Protein AF-A0A8T4R5G8-F1 (afdb_monomer)

Structure (mmCIF, N/CA/C/O backbone):
data_AF-A0A8T4R5G8-F1
#
_entry.id   AF-A0A8T4R5G8-F1
#
loop_
_atom_site.group_PDB
_atom_site.id
_atom_site.type_symbol
_atom_site.label_atom_id
_atom_site.label_alt_id
_atom_site.label_comp_id
_atom_site.label_asym_id
_atom_site.label_entity_id
_atom_site.label_seq_id
_atom_site.pdbx_PDB_ins_code
_atom_site.Cartn_x
_atom_site.Cartn_y
_atom_site.Cartn_z
_atom_site.occupancy
_atom_site.B_iso_or_equiv
_atom_site.auth_seq_id
_atom_site.auth_comp_id
_atom_site.auth_asym_id
_atom_site.auth_atom_id
_atom_site.pdbx_PDB_model_num
ATOM 1 N N . MET A 1 1 ? -9.041 -14.891 -5.831 1.00 48.25 1 MET A N 1
ATOM 2 C CA . MET A 1 1 ? -7.970 -15.845 -6.182 1.00 48.25 1 MET A CA 1
ATOM 3 C C . MET A 1 1 ? -6.668 -15.058 -6.100 1.00 48.25 1 MET A C 1
ATOM 5 O O . MET A 1 1 ? -6.563 -14.068 -6.801 1.00 48.25 1 MET A O 1
ATOM 9 N N . ILE A 1 2 ? -5.775 -15.360 -5.152 1.00 57.47 2 ILE A N 1
ATOM 10 C CA . ILE A 1 2 ? -4.575 -14.532 -4.860 1.00 57.47 2 ILE A CA 1
ATOM 11 C C . ILE A 1 2 ? -3.359 -15.006 -5.680 1.00 57.47 2 ILE A C 1
ATOM 13 O O . ILE A 1 2 ? -2.379 -14.286 -5.841 1.00 57.47 2 ILE A O 1
ATOM 17 N N . LYS A 1 3 ? -3.425 -16.229 -6.216 1.00 60.12 3 LYS A N 1
ATOM 18 C CA . LYS A 1 3 ? -2.308 -16.902 -6.872 1.00 60.12 3 LYS A CA 1
ATOM 19 C C . LYS A 1 3 ? -2.345 -16.692 -8.382 1.00 60.12 3 LYS A C 1
ATOM 21 O O . LYS A 1 3 ? -3.374 -16.931 -9.009 1.00 60.12 3 LYS A O 1
ATOM 26 N N . MET A 1 4 ? -1.203 -16.330 -8.965 1.00 60.91 4 MET A N 1
ATOM 27 C CA . MET A 1 4 ? -0.978 -16.493 -10.401 1.00 60.91 4 MET A CA 1
ATOM 28 C C . MET A 1 4 ? -0.919 -18.002 -10.681 1.00 60.91 4 MET A C 1
ATOM 30 O O . MET A 1 4 ? 0.090 -18.654 -10.429 1.00 60.91 4 MET A O 1
ATOM 34 N N . GLU A 1 5 ? -2.040 -18.601 -11.085 1.00 62.84 5 GLU A N 1
ATOM 35 C CA . GLU A 1 5 ? -2.118 -20.051 -11.296 1.00 62.84 5 GLU A CA 1
ATOM 36 C C . GLU A 1 5 ? -1.237 -20.511 -12.468 1.00 62.84 5 GLU A C 1
ATOM 38 O O . GLU A 1 5 ? -0.895 -19.729 -13.352 1.00 62.84 5 GLU A O 1
ATOM 43 N N . GLY A 1 6 ? -0.850 -21.793 -12.467 1.00 61.47 6 GLY A N 1
ATOM 44 C CA . GLY A 1 6 ? 0.331 -22.307 -13.176 1.00 61.47 6 GLY A CA 1
ATOM 45 C C . GLY A 1 6 ? 0.492 -21.905 -14.647 1.00 61.47 6 GLY A C 1
ATOM 46 O O . GLY A 1 6 ? 1.615 -21.673 -15.081 1.00 61.47 6 GLY A O 1
ATOM 47 N N . MET A 1 7 ? -0.589 -21.749 -15.415 1.00 58.62 7 MET A N 1
ATOM 48 C CA . M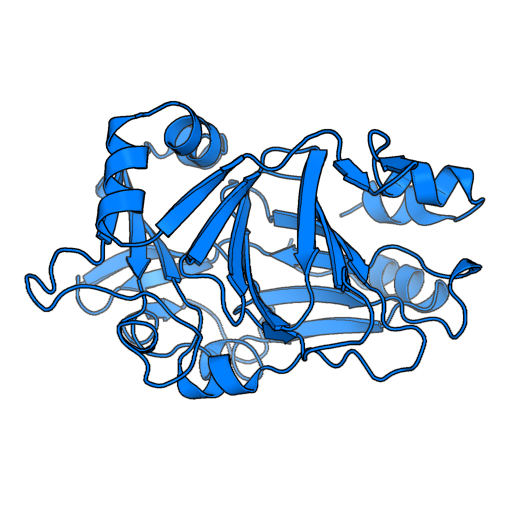ET A 1 7 ? -0.489 -21.283 -16.805 1.00 58.62 7 MET A CA 1
ATOM 49 C C . MET A 1 7 ? -0.055 -19.808 -16.905 1.00 58.62 7 MET A C 1
ATOM 51 O O . MET A 1 7 ? 0.733 -19.460 -17.782 1.00 58.62 7 MET A O 1
ATOM 55 N N . HIS A 1 8 ? -0.511 -18.951 -15.988 1.00 72.62 8 HIS A N 1
ATOM 56 C CA . HIS A 1 8 ? -0.125 -17.539 -15.923 1.00 72.62 8 HIS A CA 1
ATOM 57 C C . HIS A 1 8 ? 1.309 -17.368 -15.439 1.00 72.62 8 HIS A C 1
ATOM 59 O O . HIS A 1 8 ? 2.054 -16.584 -16.021 1.00 72.62 8 HIS A O 1
ATOM 65 N N . GLN A 1 9 ? 1.723 -18.140 -14.432 1.00 80.38 9 GLN A N 1
ATOM 66 C CA . GLN A 1 9 ? 3.110 -18.122 -13.975 1.00 80.38 9 GLN A CA 1
ATOM 67 C C . GLN A 1 9 ? 4.071 -18.543 -15.098 1.00 80.38 9 GLN A C 1
ATOM 69 O O . GLN A 1 9 ? 5.019 -17.817 -15.381 1.00 80.38 9 GLN A O 1
ATOM 74 N N . LEU A 1 10 ? 3.792 -19.652 -15.794 1.00 79.31 10 LEU A N 1
ATOM 75 C CA . LEU A 1 10 ? 4.620 -20.111 -16.917 1.00 79.31 10 LEU A CA 1
ATOM 76 C C . LEU A 1 10 ? 4.681 -19.081 -18.053 1.00 79.31 10 LEU A C 1
ATOM 78 O O . LEU A 1 10 ? 5.737 -18.875 -18.650 1.00 79.31 10 LEU A O 1
ATOM 82 N N . MET A 1 11 ? 3.564 -18.409 -18.343 1.00 81.31 11 MET A N 1
ATOM 83 C CA . MET A 1 11 ? 3.530 -17.332 -19.330 1.00 81.31 11 MET A CA 1
ATOM 84 C C . MET A 1 11 ? 4.406 -16.150 -18.895 1.00 81.31 11 MET A C 1
ATOM 86 O O . MET A 1 11 ? 5.226 -15.689 -19.686 1.00 81.31 11 MET A O 1
ATOM 90 N N . LEU A 1 12 ? 4.292 -15.686 -17.649 1.00 84.25 12 LEU A N 1
ATOM 91 C CA . LEU A 1 12 ? 5.115 -14.593 -17.125 1.00 84.25 12 LEU A CA 1
ATOM 92 C C . LEU A 1 12 ? 6.606 -14.956 -17.132 1.00 84.25 12 LEU A C 1
ATOM 94 O O . LEU A 1 12 ? 7.432 -14.171 -17.597 1.00 84.25 12 LEU A O 1
ATOM 98 N N . GLU A 1 13 ? 6.959 -16.165 -16.702 1.00 86.38 13 GLU A N 1
ATOM 99 C CA . GLU A 1 13 ? 8.337 -16.663 -16.740 1.00 86.38 13 GLU A CA 1
ATOM 100 C C . GLU A 1 13 ? 8.876 -16.740 -18.177 1.00 86.38 13 GLU A C 1
ATOM 102 O O . GLU A 1 13 ? 10.022 -16.362 -18.424 1.00 86.38 13 GLU A O 1
ATOM 107 N N . SER A 1 14 ? 8.045 -17.124 -19.157 1.00 85.56 14 SER A N 1
ATOM 108 C CA . SER A 1 14 ? 8.428 -17.110 -20.580 1.00 85.56 14 SER A CA 1
ATOM 109 C C . SER A 1 14 ? 8.700 -15.701 -21.121 1.00 85.56 14 SER A C 1
ATOM 111 O O . SER A 1 14 ? 9.481 -15.534 -22.058 1.00 85.56 14 SER A O 1
ATOM 113 N N . LEU A 1 15 ? 8.095 -14.685 -20.501 1.00 83.62 15 LEU A N 1
ATOM 114 C CA . LEU A 1 15 ? 8.333 -13.271 -20.783 1.00 83.62 15 LEU A CA 1
ATOM 115 C C . LEU A 1 15 ? 9.505 -12.694 -19.976 1.00 83.62 15 LEU A C 1
ATOM 117 O O . LEU A 1 15 ? 9.777 -11.505 -20.089 1.00 83.62 15 LEU A O 1
ATOM 121 N N . GLY A 1 16 ? 10.211 -13.509 -19.185 1.00 87.44 16 GLY A N 1
ATOM 122 C CA . GLY A 1 16 ? 11.374 -13.084 -18.405 1.00 87.44 16 GLY A CA 1
ATOM 123 C C . GLY A 1 16 ? 11.042 -12.500 -17.032 1.00 87.44 16 GLY A C 1
ATOM 124 O O . GLY A 1 16 ? 11.915 -11.901 -16.401 1.00 87.44 16 GLY A O 1
ATOM 125 N N . TYR A 1 17 ? 9.806 -12.657 -16.549 1.00 89.38 17 TYR A N 1
ATOM 126 C CA . TYR A 1 17 ? 9.467 -12.292 -15.176 1.00 89.38 17 TYR A CA 1
ATOM 127 C C . TYR A 1 17 ? 10.023 -13.303 -14.175 1.00 89.38 17 TYR A C 1
ATOM 129 O O . TYR A 1 17 ? 10.038 -14.511 -14.406 1.00 89.38 17 TYR A O 1
ATOM 137 N N . LYS A 1 18 ? 10.388 -12.793 -13.001 1.00 90.56 18 LYS A N 1
ATOM 138 C CA . LYS A 1 18 ? 10.602 -13.579 -11.793 1.00 90.56 18 LYS A CA 1
ATOM 139 C C . LYS A 1 18 ? 9.406 -13.390 -10.868 1.00 90.56 18 LYS A C 1
ATOM 141 O O . LYS A 1 18 ? 9.186 -12.289 -10.356 1.00 90.56 18 LYS A O 1
ATOM 146 N N . VAL A 1 19 ? 8.636 -14.458 -10.668 1.00 89.94 19 VAL A N 1
ATOM 147 C CA . VAL A 1 19 ? 7.495 -14.453 -9.746 1.00 89.94 19 VAL A CA 1
ATOM 148 C C . VAL A 1 19 ? 7.987 -14.621 -8.309 1.00 89.94 19 VAL A C 1
ATOM 150 O O . VAL A 1 19 ? 8.908 -15.380 -8.004 1.00 89.94 19 VAL A O 1
ATOM 153 N N . HIS A 1 20 ? 7.388 -13.839 -7.428 1.00 89.38 20 HIS A N 1
ATOM 154 C CA . HIS A 1 20 ? 7.802 -13.594 -6.064 1.00 89.38 20 HIS A CA 1
ATOM 155 C C . HIS A 1 20 ? 6.591 -13.701 -5.142 1.00 89.38 20 HIS A C 1
ATOM 157 O O . HIS A 1 20 ? 6.082 -12.703 -4.632 1.00 89.38 20 HIS A O 1
ATOM 163 N N . ASP A 1 21 ? 6.169 -14.936 -4.901 1.00 90.94 21 ASP A N 1
ATOM 164 C CA . ASP A 1 21 ? 5.140 -15.243 -3.918 1.00 90.94 21 ASP A CA 1
ATOM 165 C C . ASP A 1 21 ? 5.632 -14.914 -2.505 1.00 90.94 21 ASP A C 1
ATOM 167 O O . ASP A 1 21 ? 6.778 -15.186 -2.127 1.00 90.94 21 ASP A O 1
ATOM 171 N N . ARG A 1 22 ? 4.770 -14.267 -1.724 1.00 90.75 22 ARG A N 1
ATOM 172 C CA . ARG A 1 22 ? 5.061 -13.854 -0.351 1.00 90.75 22 ARG A CA 1
ATOM 173 C C . ARG A 1 22 ? 4.203 -14.693 0.562 1.00 90.75 22 ARG A C 1
ATOM 175 O O . ARG A 1 22 ? 3.007 -14.447 0.708 1.00 90.75 22 ARG A O 1
ATOM 182 N N . LEU A 1 23 ? 4.832 -15.715 1.126 1.00 91.75 23 LEU A N 1
ATOM 183 C CA . LEU A 1 23 ? 4.160 -16.654 2.010 1.00 91.75 23 LEU A CA 1
ATOM 184 C C . LEU A 1 23 ? 4.066 -16.085 3.425 1.00 91.75 23 LEU A C 1
ATOM 186 O O . LEU A 1 23 ? 4.900 -15.269 3.846 1.00 91.75 23 LEU A O 1
ATOM 190 N N . PHE A 1 24 ? 3.035 -16.517 4.141 1.00 92.06 24 PHE A N 1
ATOM 191 C CA . PHE A 1 24 ? 2.670 -15.974 5.438 1.00 92.06 24 PHE A CA 1
ATOM 192 C C . PHE A 1 24 ? 3.812 -16.061 6.450 1.00 92.06 24 PHE A C 1
ATOM 194 O O . PHE A 1 24 ? 4.224 -15.050 7.009 1.00 92.06 24 PHE A O 1
ATOM 201 N N . ASP A 1 25 ? 4.385 -17.239 6.637 1.00 87.88 25 ASP A N 1
ATOM 202 C CA . ASP A 1 25 ? 5.422 -17.528 7.623 1.00 87.88 25 ASP A CA 1
ATOM 203 C C . ASP A 1 25 ? 6.774 -16.880 7.282 1.00 87.88 25 ASP A C 1
ATOM 205 O O . ASP A 1 25 ? 7.381 -16.222 8.131 1.00 87.88 25 ASP A O 1
ATOM 209 N N . CYS A 1 26 ? 7.238 -17.011 6.037 1.00 84.19 26 CYS A N 1
ATOM 210 C CA . CYS A 1 26 ? 8.605 -16.636 5.674 1.00 84.19 26 CYS A CA 1
ATOM 211 C C . CYS A 1 26 ? 8.767 -15.161 5.278 1.00 84.19 26 CYS A C 1
ATOM 213 O O . CYS A 1 26 ? 9.856 -14.596 5.404 1.00 84.19 26 CYS A O 1
ATOM 215 N N . SER A 1 27 ? 7.699 -14.529 4.779 1.00 84.56 27 SER A N 1
ATOM 216 C CA . SER A 1 27 ? 7.774 -13.195 4.171 1.00 84.56 27 SER A CA 1
ATOM 217 C C . SER A 1 27 ? 6.933 -12.146 4.885 1.00 84.56 27 SER A C 1
ATOM 219 O O . SER A 1 27 ? 7.335 -10.985 4.910 1.00 84.56 27 SER A O 1
ATOM 221 N N . PHE A 1 28 ? 5.782 -12.525 5.441 1.00 92.12 28 PHE A N 1
ATOM 222 C CA . PHE A 1 28 ? 4.815 -11.573 5.988 1.00 92.12 28 PHE A CA 1
ATOM 223 C C . PHE A 1 28 ? 4.884 -11.481 7.513 1.00 92.12 28 PHE A C 1
ATOM 225 O O . PHE A 1 28 ? 5.161 -10.414 8.052 1.00 92.12 28 PHE A O 1
ATOM 232 N N . ARG A 1 29 ? 4.722 -12.610 8.213 1.00 92.88 29 ARG A N 1
ATOM 233 C CA . ARG A 1 29 ? 4.643 -12.688 9.677 1.00 92.88 29 ARG A CA 1
ATOM 234 C C . ARG A 1 29 ? 5.880 -12.116 10.360 1.00 92.88 29 ARG A C 1
ATOM 236 O O . ARG A 1 29 ? 5.755 -11.448 11.380 1.00 92.88 29 ARG A O 1
ATOM 243 N N . LYS A 1 30 ? 7.069 -12.317 9.781 1.00 92.88 30 LYS A N 1
ATOM 244 C CA . LYS A 1 30 ? 8.320 -11.744 10.309 1.00 92.88 30 LYS A CA 1
ATOM 245 C C . LYS A 1 30 ? 8.331 -10.207 10.331 1.00 92.88 30 LYS A C 1
ATOM 247 O O . LYS A 1 30 ? 9.057 -9.628 11.131 1.00 92.88 30 LYS A O 1
ATOM 252 N N . LEU A 1 31 ? 7.527 -9.569 9.475 1.00 95.00 31 LEU A N 1
ATOM 253 C CA . LEU A 1 31 ? 7.403 -8.114 9.344 1.00 95.00 31 LEU A CA 1
ATOM 254 C C . LEU A 1 31 ? 6.220 -7.551 10.155 1.00 95.00 31 LEU A C 1
ATOM 256 O O . LEU A 1 31 ? 6.019 -6.339 10.185 1.00 95.00 31 LEU A O 1
ATOM 260 N N . CYS A 1 32 ? 5.423 -8.401 10.812 1.00 95.50 32 CYS A N 1
ATOM 261 C CA . CYS A 1 32 ? 4.342 -7.973 11.698 1.00 95.50 32 CYS A CA 1
ATOM 262 C C . CYS A 1 32 ? 4.923 -7.483 13.032 1.00 95.50 32 CYS A C 1
ATOM 264 O O . CYS A 1 32 ? 4.997 -8.239 13.997 1.00 95.50 32 CYS A O 1
ATOM 266 N N . LYS A 1 33 ? 5.365 -6.223 13.059 1.00 95.38 33 LYS A N 1
ATOM 267 C CA . LYS A 1 33 ? 5.934 -5.542 14.230 1.00 95.38 33 LYS A CA 1
ATOM 268 C C . LYS A 1 33 ? 5.053 -4.381 14.682 1.00 95.38 33 LYS A C 1
ATOM 270 O O . LYS A 1 33 ? 4.269 -3.850 13.890 1.00 95.38 33 LYS A O 1
ATOM 275 N N . GLY A 1 34 ? 5.199 -3.988 15.947 1.00 94.38 34 GLY A N 1
ATOM 276 C CA . GLY A 1 34 ? 4.486 -2.859 16.539 1.00 94.38 34 GLY A CA 1
ATOM 277 C C . GLY A 1 34 ? 2.972 -3.012 16.409 1.00 94.38 34 GLY A C 1
ATOM 278 O O . GLY A 1 34 ? 2.397 -3.962 16.930 1.00 94.38 34 GLY A O 1
ATOM 279 N N . ALA A 1 35 ? 2.314 -2.112 15.671 1.00 94.44 35 ALA A N 1
ATOM 280 C CA . ALA A 1 35 ? 0.852 -2.130 15.527 1.00 94.44 35 ALA A CA 1
ATOM 281 C C . ALA A 1 35 ? 0.283 -3.453 14.970 1.00 94.44 35 ALA A C 1
ATOM 283 O O . ALA A 1 35 ? -0.876 -3.768 15.228 1.00 94.44 35 ALA A O 1
ATOM 284 N N . TYR A 1 36 ? 1.071 -4.241 14.230 1.00 96.56 36 TYR A N 1
ATOM 285 C CA . TYR A 1 36 ? 0.626 -5.526 13.677 1.00 96.56 36 TYR A CA 1
ATOM 286 C C . TYR A 1 36 ? 0.682 -6.688 14.683 1.00 96.56 36 TYR A C 1
ATOM 288 O O . TYR A 1 36 ? 0.074 -7.723 14.426 1.00 96.56 36 TYR A O 1
ATOM 296 N N . GLU A 1 37 ? 1.387 -6.560 15.813 1.00 96.31 37 GLU A N 1
ATOM 297 C CA . GLU A 1 37 ? 1.629 -7.682 16.743 1.00 96.31 37 GLU A CA 1
ATOM 298 C C . GLU A 1 37 ? 0.365 -8.156 17.467 1.00 96.31 37 GLU A C 1
ATOM 300 O O . GLU A 1 37 ? 0.261 -9.323 17.847 1.00 96.31 37 GLU A O 1
ATOM 305 N N . LYS A 1 38 ? -0.628 -7.275 17.607 1.00 95.75 38 LYS A N 1
ATOM 306 C CA . LYS A 1 38 ? -1.940 -7.610 18.174 1.00 95.75 38 LYS A CA 1
ATOM 307 C C . LYS A 1 38 ? -2.816 -8.456 17.252 1.00 95.75 38 LYS A C 1
ATOM 309 O O . LYS A 1 38 ? -3.829 -8.989 17.710 1.00 95.75 38 LYS A O 1
ATOM 314 N N . LEU A 1 39 ? -2.463 -8.567 15.971 1.00 97.31 39 LEU A N 1
ATOM 315 C CA . LEU A 1 39 ? -3.279 -9.243 14.970 1.00 97.31 39 LEU A CA 1
ATOM 316 C C . LEU A 1 39 ? -2.971 -10.737 14.924 1.00 97.31 39 LEU A C 1
ATOM 318 O O . LEU A 1 39 ? -1.822 -11.166 14.806 1.00 97.31 39 LEU A O 1
ATOM 322 N N . ARG A 1 40 ? -4.030 -11.539 14.938 1.00 96.44 40 ARG A N 1
ATOM 323 C CA . ARG A 1 40 ? -3.985 -12.974 14.660 1.00 96.44 40 ARG A CA 1
ATOM 324 C C . ARG A 1 40 ? -4.631 -13.217 13.306 1.00 96.44 40 ARG A C 1
ATOM 326 O O . ARG A 1 40 ? -5.837 -13.061 13.165 1.00 96.44 40 ARG A O 1
ATOM 333 N N . PHE A 1 41 ? -3.823 -13.557 12.312 1.00 95.25 41 PHE A N 1
ATOM 334 C CA . PHE A 1 41 ? -4.309 -13.859 10.969 1.00 95.25 41 PHE A CA 1
ATOM 335 C C . PHE A 1 41 ? -4.853 -15.286 10.911 1.00 95.25 41 PHE A C 1
ATOM 337 O O . PHE A 1 41 ? -4.233 -16.197 11.462 1.00 95.25 41 PHE A O 1
ATOM 344 N N . ASP A 1 42 ? -5.969 -15.474 10.209 1.00 89.88 42 ASP A N 1
ATOM 345 C CA . ASP A 1 42 ? -6.494 -16.801 9.866 1.00 89.88 42 ASP A CA 1
ATOM 346 C C . ASP A 1 42 ? -5.771 -17.328 8.617 1.00 89.88 42 ASP A C 1
ATOM 348 O O . ASP A 1 42 ? -6.349 -17.458 7.541 1.00 89.88 42 ASP A O 1
ATOM 352 N N . LEU A 1 43 ? -4.451 -17.493 8.745 1.00 92.00 43 LEU A N 1
ATOM 353 C CA . LEU A 1 43 ? -3.559 -17.945 7.681 1.00 92.00 43 LEU A CA 1
ATOM 354 C C . LEU A 1 43 ? -2.672 -19.085 8.180 1.00 92.00 43 LEU A C 1
ATOM 356 O O . LEU A 1 43 ? -2.144 -19.045 9.297 1.00 92.00 43 LEU A O 1
ATOM 360 N N . GLN A 1 44 ? -2.473 -20.085 7.331 1.00 91.44 44 GLN A N 1
ATOM 361 C CA . GLN A 1 44 ? -1.604 -21.229 7.601 1.00 91.44 44 GLN A CA 1
ATOM 362 C C . GLN A 1 44 ? -0.170 -20.984 7.112 1.00 91.44 44 GLN A C 1
ATOM 364 O O . GLN A 1 44 ? 0.104 -20.126 6.270 1.00 91.44 44 GLN A O 1
ATOM 369 N N . GLU A 1 45 ? 0.781 -21.752 7.646 1.00 90.06 45 GLU A N 1
ATOM 370 C CA . GLU A 1 45 ? 2.158 -21.739 7.142 1.00 90.06 45 GLU A CA 1
ATOM 371 C C . GLU A 1 45 ? 2.191 -22.132 5.659 1.00 90.06 45 GLU A C 1
ATOM 373 O O . GLU A 1 45 ? 1.505 -23.060 5.229 1.00 90.06 45 GLU A O 1
ATOM 378 N N . GLY A 1 46 ? 2.977 -21.408 4.861 1.00 89.50 46 GLY A N 1
ATOM 379 C CA . GLY A 1 46 ? 3.042 -21.599 3.416 1.00 89.50 46 GLY A CA 1
ATOM 380 C C . GLY A 1 46 ? 1.871 -21.009 2.621 1.00 89.50 46 GLY A C 1
ATOM 381 O O . GLY A 1 46 ? 1.911 -21.070 1.391 1.00 89.50 46 GLY A O 1
ATOM 382 N N . GLU A 1 47 ? 0.855 -20.412 3.256 1.00 92.50 47 GLU A N 1
ATOM 383 C CA . GLU A 1 47 ? -0.209 -19.724 2.518 1.00 92.50 47 GLU A CA 1
ATOM 384 C C . GLU A 1 47 ? 0.277 -18.418 1.889 1.00 92.50 47 GLU A C 1
ATOM 386 O O . GLU A 1 47 ? 1.085 -17.676 2.451 1.00 92.50 47 GLU A O 1
ATOM 391 N N . LEU A 1 48 ? -0.231 -18.139 0.687 1.00 91.38 48 LEU A N 1
ATOM 392 C CA . LEU A 1 48 ? 0.110 -16.951 -0.084 1.00 91.38 48 LEU A CA 1
ATOM 393 C C . LEU A 1 48 ? -0.618 -15.726 0.471 1.00 91.38 48 LEU A C 1
ATOM 395 O O . LEU A 1 48 ? -1.845 -15.673 0.459 1.00 91.38 48 LEU A O 1
ATOM 399 N N . VAL A 1 49 ? 0.146 -14.712 0.867 1.00 93.50 49 VAL A N 1
ATOM 400 C CA . VAL A 1 49 ? -0.394 -13.430 1.335 1.00 93.50 49 VAL A CA 1
ATOM 401 C C . VAL A 1 49 ? -0.551 -12.462 0.172 1.00 93.50 49 VAL A C 1
ATOM 403 O O . VAL A 1 49 ? -1.605 -11.866 0.001 1.00 93.50 49 VAL A O 1
ATOM 406 N N . TYR A 1 50 ? 0.491 -12.301 -0.638 1.00 94.06 50 TYR A N 1
ATOM 407 C CA . TYR A 1 50 ? 0.463 -11.473 -1.841 1.00 94.06 50 TYR A CA 1
ATOM 408 C C . TYR A 1 50 ? 1.534 -11.949 -2.823 1.00 94.06 50 TYR A C 1
ATOM 410 O O . TYR A 1 50 ? 2.432 -12.711 -2.456 1.00 94.06 50 TYR A O 1
ATOM 418 N N . THR A 1 51 ? 1.454 -11.512 -4.076 1.00 92.69 51 THR A N 1
ATOM 419 C CA . THR A 1 51 ? 2.423 -11.903 -5.104 1.00 92.69 51 THR A CA 1
ATOM 420 C C . THR A 1 51 ? 2.921 -10.693 -5.877 1.00 92.69 51 THR A C 1
ATOM 422 O O . THR A 1 51 ? 2.211 -9.697 -6.046 1.00 92.69 51 THR A O 1
ATOM 425 N N . GLY A 1 52 ? 4.170 -10.773 -6.320 1.00 92.06 52 GLY A N 1
ATOM 426 C CA . GLY A 1 52 ? 4.759 -9.825 -7.250 1.00 92.06 52 GLY A CA 1
ATOM 427 C C . GLY A 1 52 ? 5.438 -10.555 -8.400 1.00 92.06 52 GLY A C 1
ATOM 428 O O . GLY A 1 52 ? 5.956 -11.652 -8.223 1.00 92.06 52 GLY A O 1
ATOM 429 N N . ALA A 1 53 ? 5.480 -9.941 -9.573 1.00 90.81 53 ALA A N 1
ATOM 430 C CA . ALA A 1 53 ? 6.252 -10.407 -10.711 1.00 90.81 53 ALA A CA 1
ATOM 431 C C . ALA A 1 53 ? 7.194 -9.281 -11.139 1.00 90.81 53 ALA A C 1
ATOM 433 O O . ALA A 1 53 ? 6.751 -8.243 -11.630 1.00 90.81 53 ALA A O 1
ATOM 434 N N . ALA A 1 54 ? 8.496 -9.488 -10.948 1.00 90.00 54 ALA A N 1
ATOM 435 C CA . ALA A 1 54 ? 9.523 -8.515 -11.302 1.00 90.00 54 ALA A CA 1
ATOM 436 C C . ALA A 1 54 ? 10.126 -8.851 -12.668 1.00 90.00 54 ALA A C 1
ATOM 438 O O . ALA A 1 54 ? 10.562 -9.980 -12.893 1.00 90.00 54 ALA A O 1
ATOM 439 N N . HIS A 1 55 ? 10.194 -7.875 -13.568 1.00 88.12 55 HIS A N 1
ATOM 440 C CA . HIS A 1 55 ? 10.807 -8.034 -14.883 1.00 88.12 55 HIS A CA 1
ATOM 441 C C . HIS A 1 55 ? 12.084 -7.198 -14.954 1.00 88.12 55 HIS A C 1
ATOM 443 O O . HIS A 1 55 ? 12.028 -5.996 -15.191 1.00 88.12 55 HIS A O 1
ATOM 449 N N . ASN A 1 56 ? 13.249 -7.813 -14.752 1.00 85.94 56 ASN A N 1
ATOM 450 C CA . ASN A 1 56 ? 14.536 -7.109 -14.644 1.00 85.94 56 ASN A CA 1
ATOM 451 C C . ASN A 1 56 ? 15.481 -7.505 -15.788 1.00 85.94 56 ASN A C 1
ATOM 453 O O . ASN A 1 56 ? 16.376 -8.331 -15.599 1.00 85.94 56 ASN A O 1
ATOM 457 N N . PRO A 1 57 ? 15.267 -6.972 -17.003 1.00 83.88 57 PRO A N 1
ATOM 458 C CA . PRO A 1 57 ? 16.114 -7.272 -18.141 1.00 83.88 57 PRO A CA 1
ATOM 459 C C . PRO A 1 57 ? 17.423 -6.485 -18.056 1.00 83.88 57 PRO A C 1
ATOM 461 O O . PRO A 1 57 ? 17.526 -5.475 -17.366 1.00 83.88 57 PRO A O 1
ATOM 464 N N . LYS A 1 58 ? 18.411 -6.902 -18.852 1.00 81.62 58 LYS A N 1
ATOM 465 C CA . LYS A 1 58 ? 19.718 -6.230 -18.938 1.00 81.62 58 LYS A CA 1
ATOM 466 C C . LYS A 1 58 ? 19.692 -4.877 -19.663 1.00 81.62 58 LYS A C 1
ATOM 468 O O . LYS A 1 58 ? 20.715 -4.206 -19.696 1.00 81.62 58 LYS A O 1
ATOM 473 N N . SER A 1 59 ? 18.582 -4.504 -20.304 1.00 79.38 59 SER A N 1
ATOM 474 C CA . SER A 1 59 ? 18.466 -3.236 -21.034 1.00 79.38 59 SER A CA 1
ATOM 475 C C . SER A 1 59 ? 17.121 -2.556 -20.791 1.00 79.38 59 SER A C 1
ATOM 477 O O . SER A 1 59 ? 16.101 -3.216 -20.573 1.00 79.38 59 SER A O 1
ATOM 479 N N . ARG A 1 60 ? 17.114 -1.222 -20.866 1.00 75.75 60 ARG A N 1
ATOM 480 C CA . ARG A 1 60 ? 15.930 -0.389 -20.613 1.00 75.75 60 ARG A CA 1
ATOM 481 C C . ARG A 1 60 ? 14.816 -0.626 -21.626 1.00 75.75 60 ARG A C 1
ATOM 483 O O . ARG A 1 60 ? 13.650 -0.706 -21.258 1.00 75.75 60 ARG A O 1
ATOM 490 N N . GLU A 1 61 ? 15.170 -0.830 -22.887 1.00 79.00 61 GLU A N 1
ATOM 491 C CA . GLU A 1 61 ? 14.243 -1.043 -24.007 1.00 79.00 61 GLU A CA 1
ATOM 492 C C . GLU A 1 61 ? 13.494 -2.379 -23.899 1.00 79.00 61 GLU A C 1
ATOM 494 O O . GLU A 1 61 ? 12.452 -2.595 -24.528 1.00 79.00 61 GLU A O 1
ATOM 499 N N . ALA A 1 62 ? 14.035 -3.311 -23.115 1.00 80.50 62 ALA A N 1
ATOM 500 C CA . ALA A 1 62 ? 13.422 -4.599 -22.862 1.00 80.50 62 ALA A CA 1
ATOM 501 C C . ALA A 1 62 ? 12.458 -4.576 -21.667 1.00 80.50 62 ALA A C 1
ATOM 503 O O . ALA A 1 62 ? 11.687 -5.521 -21.539 1.00 80.50 62 ALA A O 1
ATOM 504 N N . LYS A 1 63 ? 12.473 -3.540 -20.811 1.00 83.31 63 LYS A N 1
ATOM 505 C CA . LYS A 1 63 ? 11.679 -3.495 -19.572 1.00 83.31 63 LYS A CA 1
ATOM 506 C C . LYS A 1 63 ? 10.186 -3.602 -19.854 1.00 83.31 63 LYS A C 1
ATOM 508 O O . LYS A 1 63 ? 9.627 -2.847 -20.644 1.00 83.31 63 LYS A O 1
ATOM 513 N N . LEU A 1 64 ? 9.555 -4.524 -19.142 1.00 86.00 64 LEU A N 1
ATOM 514 C CA . LEU A 1 64 ? 8.121 -4.583 -18.929 1.00 86.00 64 LEU A CA 1
ATOM 515 C C . LEU A 1 64 ? 7.822 -4.086 -17.505 1.00 86.00 64 LEU A C 1
ATOM 517 O O . LEU A 1 64 ? 8.704 -4.191 -16.644 1.00 86.00 64 LEU A O 1
ATOM 521 N N . PRO A 1 65 ? 6.619 -3.548 -17.242 1.00 88.44 65 PRO A N 1
ATOM 522 C CA . PRO A 1 65 ? 6.214 -3.177 -15.896 1.00 88.44 65 PRO A CA 1
ATOM 523 C C . PRO A 1 65 ? 6.255 -4.394 -14.970 1.00 88.44 65 PRO A C 1
ATOM 525 O O . PRO A 1 65 ? 5.798 -5.477 -15.347 1.00 88.44 65 PRO A O 1
ATOM 528 N N . ASN A 1 66 ? 6.757 -4.219 -13.754 1.00 90.69 66 ASN A N 1
ATOM 529 C CA . ASN A 1 66 ? 6.538 -5.179 -12.685 1.00 90.69 66 ASN A CA 1
ATOM 530 C C . ASN A 1 66 ? 5.042 -5.191 -12.326 1.00 90.69 66 ASN A C 1
ATOM 532 O O . ASN A 1 66 ? 4.311 -4.235 -12.598 1.00 90.69 66 ASN A O 1
ATOM 536 N N . ILE A 1 67 ? 4.581 -6.296 -11.753 1.00 92.19 67 ILE A N 1
ATOM 537 C CA . ILE A 1 67 ? 3.180 -6.505 -11.382 1.00 92.19 67 ILE A CA 1
ATOM 538 C C . ILE A 1 67 ? 3.143 -6.822 -9.897 1.00 92.19 67 ILE A C 1
ATOM 540 O O . ILE A 1 67 ? 3.899 -7.677 -9.447 1.00 92.19 67 ILE A O 1
ATOM 544 N N . THR A 1 68 ? 2.242 -6.196 -9.146 1.00 93.88 68 THR A N 1
ATOM 545 C CA . THR A 1 68 ? 1.984 -6.566 -7.747 1.00 93.88 68 THR A CA 1
ATOM 546 C C . THR A 1 68 ? 0.492 -6.782 -7.534 1.00 93.88 68 THR A C 1
ATOM 548 O O . THR A 1 68 ? -0.312 -5.993 -8.027 1.00 93.88 68 THR A O 1
ATOM 551 N N . ILE A 1 69 ? 0.125 -7.848 -6.812 1.00 94.81 69 ILE A N 1
ATOM 552 C CA . ILE A 1 69 ? -1.260 -8.194 -6.464 1.00 94.81 69 ILE A CA 1
ATOM 553 C C . ILE A 1 69 ? -1.365 -8.395 -4.953 1.00 94.81 69 ILE A C 1
ATOM 555 O O . ILE A 1 69 ? -0.705 -9.284 -4.416 1.00 94.81 69 ILE A O 1
ATOM 559 N N . ILE A 1 70 ? -2.197 -7.596 -4.275 1.00 96.25 70 ILE A N 1
ATOM 560 C CA . ILE A 1 70 ? -2.306 -7.559 -2.807 1.00 96.25 70 ILE A CA 1
ATOM 561 C C . ILE A 1 70 ? -3.776 -7.660 -2.365 1.00 96.25 70 ILE A C 1
ATOM 563 O O . ILE A 1 70 ? -4.539 -6.716 -2.563 1.00 96.25 70 ILE A O 1
ATOM 567 N N . PRO A 1 71 ? -4.209 -8.773 -1.757 1.00 95.81 71 PRO A N 1
ATOM 568 C CA . PRO A 1 71 ? -5.555 -8.934 -1.209 1.00 95.81 71 PRO A CA 1
ATOM 569 C C . PRO A 1 71 ? -5.678 -8.368 0.210 1.00 95.81 71 PRO A C 1
ATOM 571 O O . PRO A 1 71 ? -4.692 -8.287 0.935 1.00 95.81 71 PRO A O 1
ATOM 574 N N . ASN A 1 72 ? -6.904 -8.060 0.639 1.00 95.81 72 ASN A N 1
ATOM 575 C CA . ASN A 1 72 ? -7.192 -7.845 2.063 1.00 95.81 72 ASN A CA 1
ATOM 576 C C . ASN A 1 72 ? -7.220 -9.185 2.804 1.00 95.81 72 ASN A C 1
ATOM 578 O O . ASN A 1 72 ? -7.554 -10.213 2.212 1.00 95.81 72 ASN A O 1
ATOM 582 N N . LEU A 1 73 ? -6.880 -9.167 4.091 1.00 95.81 73 LEU A N 1
ATOM 583 C CA . LEU A 1 73 ? -6.709 -10.372 4.898 1.00 95.81 73 LEU A CA 1
ATOM 584 C C . LEU A 1 73 ? -7.673 -10.362 6.087 1.00 95.81 73 LEU A C 1
ATOM 586 O O . LEU A 1 73 ? -7.728 -9.359 6.803 1.00 95.81 73 LEU A O 1
ATOM 590 N N . PRO A 1 74 ? -8.410 -11.453 6.346 1.00 95.38 74 PRO A N 1
ATOM 591 C CA . PRO A 1 74 ? -9.133 -11.595 7.599 1.00 95.38 74 PRO A CA 1
ATOM 592 C C . PRO A 1 74 ? -8.142 -11.752 8.760 1.00 95.38 74 PRO A C 1
ATOM 594 O O . PRO A 1 74 ? -7.118 -12.435 8.646 1.00 95.38 74 PRO A O 1
ATOM 597 N N . ALA A 1 75 ? -8.443 -11.115 9.885 1.00 97.00 75 ALA A N 1
ATOM 598 C CA . ALA A 1 75 ? -7.680 -11.268 11.113 1.00 97.00 75 ALA A CA 1
ATOM 599 C C . ALA A 1 75 ? -8.567 -11.036 12.338 1.00 97.00 75 ALA A C 1
ATOM 601 O O . ALA A 1 75 ? -9.695 -10.560 12.243 1.00 97.00 75 ALA A O 1
ATOM 602 N N . HIS A 1 76 ? -8.012 -11.329 13.503 1.00 97.56 76 HIS A N 1
ATOM 603 C CA . HIS A 1 76 ? -8.605 -11.049 14.797 1.00 97.56 76 HIS A CA 1
ATOM 604 C C . HIS A 1 76 ? -7.681 -10.113 15.589 1.00 97.56 76 HIS A C 1
ATOM 606 O O . HIS A 1 76 ? -6.495 -10.413 15.760 1.00 97.56 76 HIS A O 1
ATOM 612 N N . ASP A 1 77 ? -8.200 -8.973 16.052 1.00 96.69 77 ASP A N 1
ATOM 613 C CA . ASP A 1 77 ? -7.471 -8.035 16.915 1.00 96.69 77 ASP A CA 1
ATOM 614 C C . ASP A 1 77 ? -7.574 -8.509 18.370 1.00 96.69 77 ASP A C 1
ATOM 616 O O . ASP A 1 77 ? -8.610 -8.369 19.016 1.00 96.69 77 ASP A O 1
ATOM 620 N N . SER A 1 78 ? -6.483 -9.072 18.895 1.00 96.31 78 SER A N 1
ATOM 621 C CA . SER A 1 78 ? -6.464 -9.664 20.236 1.00 96.31 78 SER A CA 1
ATOM 622 C C . SER A 1 78 ? -6.480 -8.656 21.389 1.00 96.31 78 SER A C 1
ATOM 624 O O . SER A 1 78 ? -6.754 -9.054 22.519 1.00 96.31 78 SER A O 1
ATOM 626 N N . GLU A 1 79 ? -6.214 -7.369 21.140 1.00 92.62 79 GLU A N 1
ATOM 627 C CA . GLU A 1 79 ? -6.349 -6.330 22.173 1.00 92.62 79 GLU A CA 1
ATOM 628 C C . GLU A 1 79 ? -7.810 -5.917 22.364 1.00 92.62 79 GLU A C 1
ATOM 630 O O . GLU A 1 79 ? -8.220 -5.558 23.469 1.00 92.62 79 GLU A O 1
ATOM 635 N N . LYS A 1 80 ? -8.589 -5.954 21.279 1.00 91.56 80 LYS A N 1
ATOM 636 C CA . LYS A 1 80 ? -9.999 -5.543 21.260 1.00 91.56 80 LYS A CA 1
ATOM 637 C C . LYS A 1 80 ? -10.980 -6.712 21.266 1.00 91.56 80 LYS A C 1
ATOM 639 O O . LYS A 1 80 ? -12.173 -6.463 21.420 1.00 91.56 80 LYS A O 1
ATOM 644 N N . ASP A 1 81 ? -10.476 -7.937 21.120 1.00 94.62 81 ASP A N 1
ATOM 645 C CA . ASP A 1 81 ? -11.256 -9.175 21.036 1.00 94.62 81 ASP A CA 1
ATOM 646 C C . ASP A 1 81 ? -12.344 -9.085 19.950 1.00 94.62 81 ASP A C 1
ATOM 648 O O . ASP A 1 81 ? -13.520 -9.369 20.177 1.00 94.62 81 ASP A O 1
ATOM 652 N N . GLU A 1 82 ? -11.963 -8.604 18.760 1.00 95.44 82 GLU A N 1
ATOM 653 C CA . GLU A 1 82 ? -12.885 -8.417 17.637 1.00 95.44 82 GLU A CA 1
ATOM 654 C C . GLU A 1 82 ? -12.281 -8.854 16.297 1.00 95.44 82 GLU A C 1
ATOM 656 O O . GLU A 1 82 ? -11.086 -8.687 16.038 1.00 95.44 82 GLU A O 1
ATOM 661 N N . ASP A 1 83 ? -13.135 -9.390 15.424 1.00 96.50 83 ASP A N 1
ATOM 662 C CA . ASP A 1 83 ? -12.757 -9.742 14.057 1.00 96.50 83 ASP A CA 1
ATOM 663 C C . ASP A 1 83 ? -12.663 -8.488 13.183 1.00 96.50 83 ASP A C 1
ATOM 665 O O . ASP A 1 83 ? -13.530 -7.606 13.202 1.00 96.50 83 ASP A O 1
ATOM 669 N N . VAL A 1 84 ? -11.603 -8.429 12.381 1.00 96.81 84 VAL A N 1
ATOM 670 C CA . VAL A 1 84 ? -11.271 -7.293 11.523 1.00 96.81 84 VAL A CA 1
ATOM 671 C C . VAL A 1 84 ? -10.864 -7.764 10.131 1.00 96.81 84 VAL A C 1
ATOM 673 O O . VAL A 1 84 ? -10.435 -8.899 9.921 1.00 96.81 84 VAL A O 1
ATOM 676 N N . ILE A 1 85 ? -10.954 -6.860 9.161 1.00 96.62 85 ILE A N 1
ATOM 677 C CA . ILE A 1 85 ? -10.324 -7.043 7.853 1.00 96.62 85 ILE A CA 1
ATOM 678 C C . ILE A 1 85 ? -9.095 -6.142 7.814 1.00 96.62 85 ILE A C 1
ATOM 680 O O . ILE A 1 85 ? -9.202 -4.926 7.932 1.00 96.62 85 ILE A O 1
ATOM 684 N N . VAL A 1 86 ? -7.912 -6.720 7.656 1.00 97.31 86 VAL A N 1
ATOM 685 C CA . VAL A 1 86 ? -6.675 -5.970 7.446 1.00 97.31 86 VAL A CA 1
ATOM 686 C C . VAL A 1 86 ? -6.605 -5.602 5.973 1.00 97.31 86 VAL A C 1
ATOM 688 O O . VAL A 1 86 ? -6.618 -6.481 5.106 1.00 97.31 86 VAL A O 1
ATOM 691 N N . PHE A 1 87 ? -6.526 -4.308 5.676 1.00 97.50 87 PHE A N 1
ATOM 692 C CA . PHE A 1 87 ? -6.270 -3.868 4.312 1.00 97.50 87 PHE A CA 1
ATOM 693 C C . PHE A 1 87 ? -4.870 -4.332 3.913 1.00 97.50 87 PHE A C 1
ATOM 695 O O . PHE A 1 87 ? -3.881 -4.022 4.583 1.00 97.50 87 PHE A O 1
ATOM 702 N N . GLY A 1 88 ? -4.800 -5.131 2.851 1.00 96.62 88 GLY A N 1
ATOM 703 C CA . GLY A 1 88 ? -3.574 -5.811 2.455 1.00 96.62 88 GLY A CA 1
ATOM 704 C C . GLY A 1 88 ? -2.459 -4.831 2.153 1.00 96.62 88 GLY A C 1
ATOM 705 O O . GLY A 1 88 ? -2.720 -3.796 1.542 1.00 96.62 88 GLY A O 1
ATOM 706 N N . SER A 1 89 ? -1.220 -5.166 2.517 1.00 96.69 89 SER A N 1
ATOM 707 C CA . SER A 1 89 ? -0.069 -4.316 2.219 1.00 96.69 89 SER A CA 1
ATOM 708 C C . SER A 1 89 ? 1.113 -5.079 1.628 1.00 96.69 89 SER A C 1
ATOM 710 O O . SER A 1 89 ? 1.275 -6.281 1.844 1.00 96.69 89 SER A O 1
ATOM 712 N N . SER A 1 90 ? 1.992 -4.368 0.914 1.00 95.50 90 SER A N 1
ATOM 713 C CA . SER A 1 90 ? 3.265 -4.934 0.424 1.00 95.50 90 SER A CA 1
ATOM 714 C C . SER A 1 90 ? 4.300 -5.128 1.544 1.00 95.50 90 SER A C 1
ATOM 716 O O . SER A 1 90 ? 5.462 -5.472 1.294 1.00 95.50 90 SER A O 1
ATOM 718 N N . MET A 1 91 ? 3.896 -4.854 2.788 1.00 94.88 91 MET A N 1
ATOM 719 C CA . MET A 1 91 ? 4.702 -4.746 4.003 1.00 94.88 91 MET A CA 1
ATOM 720 C C . MET A 1 91 ? 5.811 -3.700 3.958 1.00 94.88 91 MET A C 1
ATOM 722 O O . MET A 1 91 ? 6.492 -3.508 4.951 1.00 94.88 91 MET A O 1
ATOM 726 N N . GLY A 1 92 ? 5.962 -3.015 2.832 1.00 93.06 92 GLY A N 1
ATOM 727 C CA . GLY A 1 92 ? 6.893 -1.929 2.615 1.00 93.06 92 GLY A CA 1
ATOM 728 C C . GLY A 1 92 ? 8.317 -2.351 2.296 1.00 93.06 92 GLY A C 1
ATOM 729 O O . GLY A 1 92 ? 8.700 -3.490 2.537 1.00 93.06 92 GLY A O 1
ATOM 730 N N . HIS A 1 93 ? 9.089 -1.475 1.674 1.00 92.50 93 HIS A N 1
ATOM 731 C CA . HIS A 1 93 ? 10.525 -1.649 1.467 1.00 92.50 93 HIS A CA 1
ATOM 732 C C . HIS A 1 93 ? 11.190 -0.283 1.316 1.00 92.50 93 HIS A C 1
ATOM 734 O O . HIS A 1 93 ? 10.536 0.684 0.925 1.00 92.50 93 HIS A O 1
ATOM 740 N N . TYR A 1 94 ? 12.487 -0.236 1.596 1.00 91.06 94 TYR A N 1
ATOM 741 C CA . TYR A 1 94 ? 13.319 0.939 1.386 1.00 91.06 94 TYR A CA 1
ATOM 742 C C . TYR A 1 94 ? 14.125 0.814 0.094 1.00 91.06 94 TYR A C 1
ATOM 744 O O . TYR A 1 94 ? 14.685 -0.250 -0.201 1.00 91.06 94 TYR A O 1
ATOM 752 N N . GLN A 1 95 ? 14.180 1.914 -0.652 1.00 86.50 95 GLN A N 1
ATOM 753 C CA . GLN A 1 95 ? 14.991 2.080 -1.852 1.00 86.50 95 GLN A CA 1
ATOM 754 C C . GLN A 1 95 ? 16.167 2.990 -1.528 1.00 86.50 95 GLN A C 1
ATOM 756 O O . GLN A 1 95 ? 15.970 4.138 -1.132 1.00 86.50 95 GLN A O 1
ATOM 761 N N . GLN A 1 96 ? 17.385 2.475 -1.696 1.00 80.50 96 GLN A N 1
ATOM 762 C CA . GLN A 1 96 ? 18.597 3.244 -1.423 1.00 80.50 96 GLN A CA 1
ATOM 763 C C . GLN A 1 96 ? 18.698 4.485 -2.315 1.00 80.50 96 GLN A C 1
ATOM 765 O O . GLN A 1 96 ? 18.179 4.521 -3.434 1.00 80.50 96 GLN A O 1
ATOM 770 N N . ASN A 1 97 ? 19.395 5.502 -1.806 1.00 73.31 97 ASN A N 1
ATOM 771 C CA . ASN A 1 97 ? 19.756 6.673 -2.593 1.00 73.31 97 ASN A CA 1
ATOM 772 C C . ASN A 1 97 ? 20.537 6.254 -3.841 1.00 73.31 97 ASN A C 1
ATOM 774 O O . ASN A 1 97 ? 21.541 5.547 -3.758 1.00 73.31 97 ASN A O 1
ATOM 778 N N . HIS A 1 98 ? 20.070 6.724 -4.991 1.00 73.06 98 HIS A N 1
ATOM 779 C CA . HIS A 1 98 ? 20.656 6.446 -6.290 1.00 73.06 98 HIS A CA 1
ATOM 780 C C . HIS A 1 98 ? 20.923 7.767 -7.004 1.00 73.06 98 HIS A C 1
ATOM 782 O O . HIS A 1 98 ? 20.298 8.782 -6.712 1.00 73.06 98 HIS A O 1
ATOM 788 N N . GLU A 1 99 ? 21.809 7.759 -7.998 1.00 69.75 99 GLU A N 1
ATOM 789 C CA . GLU A 1 99 ? 22.045 8.945 -8.833 1.00 69.75 99 GLU A CA 1
ATOM 790 C C . GLU A 1 99 ? 20.804 9.359 -9.643 1.00 69.75 99 GLU A C 1
ATOM 792 O O . GLU A 1 99 ? 20.722 10.486 -10.131 1.00 69.75 99 GLU A O 1
ATOM 797 N N . SER A 1 100 ? 19.835 8.451 -9.812 1.00 72.44 100 SER A N 1
ATOM 798 C CA . SER A 1 100 ? 18.611 8.759 -10.539 1.00 72.44 100 SER A CA 1
ATOM 799 C C . SER A 1 100 ? 17.596 9.403 -9.597 1.00 72.44 100 SER A C 1
ATOM 801 O O . SER A 1 100 ? 17.271 8.802 -8.576 1.00 72.44 100 SER A O 1
ATOM 803 N N . PRO A 1 101 ? 17.025 10.568 -9.952 1.00 75.06 101 PRO A N 1
ATOM 804 C CA . PRO A 1 101 ? 16.043 11.241 -9.104 1.00 75.06 101 PRO A CA 1
ATOM 805 C C . PRO A 1 101 ? 14.716 10.477 -9.005 1.00 75.06 101 PRO A C 1
ATOM 807 O O . PRO A 1 101 ? 13.888 10.798 -8.157 1.00 75.06 101 PRO A O 1
ATOM 810 N N . ILE A 1 102 ? 14.483 9.500 -9.890 1.00 82.19 102 ILE A N 1
ATOM 811 C CA . ILE A 1 102 ? 13.259 8.702 -9.953 1.00 82.19 102 ILE A CA 1
ATOM 812 C C . ILE A 1 102 ? 13.648 7.236 -9.999 1.00 82.19 102 ILE A C 1
ATOM 814 O O . ILE A 1 102 ? 14.334 6.787 -10.922 1.00 82.19 102 ILE A O 1
ATOM 818 N N . MET A 1 103 ? 13.146 6.490 -9.028 1.00 83.94 103 MET A N 1
ATOM 819 C CA . MET A 1 103 ? 13.389 5.062 -8.918 1.00 83.94 103 MET A CA 1
ATOM 820 C C . MET A 1 103 ? 12.260 4.268 -9.535 1.00 83.94 103 MET A C 1
ATOM 822 O O . MET A 1 103 ? 12.514 3.367 -10.336 1.00 83.94 103 MET A O 1
ATOM 826 N N . GLU A 1 104 ? 11.019 4.622 -9.204 1.00 88.75 104 GLU A N 1
ATOM 827 C CA . GLU A 1 104 ? 9.854 3.871 -9.652 1.00 88.75 104 GLU A CA 1
ATOM 828 C C . GLU A 1 104 ? 8.685 4.779 -10.028 1.00 88.75 104 GLU A C 1
ATOM 830 O O . GLU A 1 104 ? 8.480 5.857 -9.467 1.00 88.75 104 GLU A O 1
ATOM 835 N N . ILE A 1 105 ? 7.890 4.321 -10.993 1.00 90.81 105 ILE A N 1
ATOM 836 C CA . ILE A 1 105 ? 6.602 4.924 -11.340 1.00 90.81 105 ILE A CA 1
ATOM 837 C C . ILE A 1 105 ? 5.548 3.837 -11.229 1.00 90.81 105 ILE A C 1
ATOM 839 O O . ILE A 1 105 ? 5.600 2.873 -11.989 1.00 90.81 105 ILE A O 1
ATOM 843 N N . TYR A 1 106 ? 4.588 4.020 -10.327 1.00 94.19 106 TYR A N 1
ATOM 844 C CA . TYR A 1 106 ? 3.467 3.107 -10.125 1.00 94.19 106 TYR A CA 1
ATOM 845 C C . TYR A 1 106 ? 2.224 3.600 -10.851 1.00 94.19 106 TYR A C 1
ATOM 847 O O . TYR A 1 106 ? 1.941 4.795 -10.857 1.00 94.19 106 TYR A O 1
ATOM 855 N N . GLU A 1 107 ? 1.436 2.669 -11.375 1.00 95.69 107 GLU A N 1
ATOM 856 C CA . GLU A 1 107 ? 0.055 2.853 -11.802 1.00 95.69 107 GLU A CA 1
ATOM 857 C C . GLU A 1 107 ? -0.852 1.869 -11.062 1.00 95.69 107 GLU A C 1
ATOM 859 O O . GLU A 1 107 ? -0.639 0.654 -11.076 1.00 95.69 107 GLU A O 1
ATOM 864 N N . PHE A 1 108 ? -1.908 2.399 -10.457 1.00 95.75 108 PHE A N 1
ATOM 865 C CA . PHE A 1 108 ? -2.925 1.636 -9.750 1.00 95.75 108 PHE A CA 1
ATOM 866 C C . PHE A 1 108 ? -3.992 1.136 -10.724 1.00 95.75 108 PHE A C 1
ATOM 868 O O . PHE A 1 108 ? -4.596 1.913 -11.463 1.00 95.75 108 PHE A O 1
ATOM 875 N N . LYS A 1 109 ? -4.277 -0.167 -10.712 1.00 93.50 109 LYS A N 1
ATOM 876 C CA . LYS A 1 109 ? -5.348 -0.783 -11.518 1.00 93.50 109 LYS A CA 1
ATOM 877 C C . LYS A 1 109 ? -6.661 -0.939 -10.753 1.00 93.50 109 LYS A C 1
ATOM 879 O O . LYS A 1 109 ? -7.704 -1.164 -11.368 1.00 93.50 109 LYS A O 1
ATOM 884 N N . SER A 1 110 ? -6.630 -0.730 -9.443 1.00 92.25 110 SER A N 1
ATOM 885 C CA . SER A 1 110 ? -7.785 -0.707 -8.545 1.00 92.25 110 SER A CA 1
ATOM 886 C C . SER A 1 110 ? -7.571 0.316 -7.421 1.00 92.25 110 SER A C 1
ATOM 888 O O . SER A 1 110 ? -6.524 0.959 -7.350 1.00 92.25 110 SER A O 1
ATOM 890 N N . ALA A 1 111 ? -8.598 0.535 -6.595 1.00 94.31 111 ALA A N 1
ATOM 891 C CA . ALA A 1 111 ? -8.545 1.489 -5.492 1.00 94.31 111 ALA A CA 1
ATOM 892 C C . ALA A 1 111 ? -7.522 1.056 -4.430 1.00 94.31 111 ALA A C 1
ATOM 894 O O . ALA A 1 111 ? -7.541 -0.078 -3.949 1.00 94.31 111 ALA A O 1
ATOM 895 N N . GLY A 1 112 ? -6.646 1.970 -4.035 1.00 97.19 112 GLY A N 1
ATOM 896 C CA . GLY A 1 112 ? -5.595 1.688 -3.072 1.00 97.19 112 GLY A CA 1
ATOM 897 C C . GLY A 1 112 ? -4.924 2.946 -2.565 1.00 97.19 112 GLY A C 1
ATOM 898 O O . GLY A 1 112 ? -5.392 4.068 -2.778 1.00 97.19 112 GLY A O 1
ATOM 899 N N . ALA A 1 113 ? -3.803 2.746 -1.894 1.00 97.94 113 ALA A N 1
ATOM 900 C CA . ALA A 1 113 ? -2.926 3.830 -1.516 1.00 97.94 113 ALA A CA 1
ATOM 901 C C . ALA A 1 113 ? -1.467 3.392 -1.456 1.00 97.94 113 ALA A C 1
ATOM 903 O O . ALA A 1 113 ? -1.142 2.205 -1.500 1.00 97.94 113 ALA A O 1
ATOM 904 N N . MET A 1 114 ? -0.591 4.377 -1.330 1.00 98.19 114 MET A N 1
ATOM 905 C CA . MET A 1 114 ? 0.817 4.185 -1.057 1.00 98.19 114 MET A CA 1
ATOM 906 C C . MET A 1 114 ? 1.273 5.161 0.016 1.00 98.19 114 MET A C 1
ATOM 908 O O . MET A 1 114 ? 1.127 6.370 -0.142 1.00 98.19 114 MET A O 1
ATOM 912 N N . VAL A 1 115 ? 1.844 4.636 1.093 1.00 97.69 115 VAL A N 1
ATOM 913 C CA . VAL A 1 115 ? 2.607 5.443 2.047 1.00 97.69 115 VAL A CA 1
ATOM 914 C C . VAL A 1 115 ? 4.026 5.571 1.513 1.00 97.69 115 VAL A C 1
ATOM 916 O O . VAL A 1 115 ? 4.614 4.554 1.153 1.00 97.69 115 VAL A O 1
ATOM 919 N N . VAL A 1 116 ? 4.551 6.792 1.463 1.00 96.75 116 VAL A N 1
ATOM 920 C CA . VAL A 1 116 ? 5.908 7.124 1.021 1.00 96.75 116 VAL A CA 1
ATOM 921 C C . VAL A 1 116 ? 6.537 8.062 2.041 1.00 96.75 116 VAL A C 1
ATOM 923 O O . VAL A 1 116 ? 5.945 9.076 2.406 1.00 96.75 116 VAL A O 1
ATOM 926 N N . ASP A 1 117 ? 7.736 7.720 2.474 1.00 94.88 117 ASP A N 1
ATOM 927 C CA . ASP A 1 117 ? 8.529 8.447 3.454 1.00 94.88 117 ASP A CA 1
ATOM 928 C C . ASP A 1 117 ? 9.959 8.539 2.926 1.00 94.88 117 ASP A C 1
ATOM 930 O O . ASP A 1 117 ? 10.589 7.506 2.703 1.00 94.88 117 ASP A O 1
ATOM 934 N N . CYS A 1 118 ? 10.427 9.746 2.628 1.00 92.25 118 CYS A N 1
ATOM 935 C CA . CYS A 1 118 ? 11.686 9.975 1.925 1.00 92.25 118 CYS A CA 1
ATOM 936 C C . CYS A 1 118 ? 12.692 10.672 2.833 1.00 92.25 118 CYS A C 1
ATOM 938 O O . CYS A 1 118 ? 12.342 11.560 3.606 1.00 92.25 118 CYS A O 1
ATOM 940 N N . GLU A 1 119 ? 13.962 10.297 2.718 1.00 88.75 119 GLU A N 1
ATOM 941 C CA . GLU A 1 119 ? 15.021 10.946 3.479 1.00 88.75 119 GLU A CA 1
ATOM 942 C C . GLU A 1 119 ? 15.095 12.443 3.169 1.00 88.75 119 GLU A C 1
ATOM 944 O O . GLU A 1 119 ? 15.234 12.854 2.018 1.00 88.75 119 GLU A O 1
ATOM 949 N N . GLY A 1 120 ? 15.039 13.260 4.220 1.00 82.50 120 GLY A N 1
ATOM 950 C CA . GLY A 1 120 ? 15.101 14.715 4.094 1.00 82.50 120 GLY A CA 1
ATOM 951 C C . GLY A 1 120 ? 13.759 15.380 3.784 1.00 82.50 120 GLY A C 1
ATOM 952 O O . GLY A 1 120 ? 13.707 16.610 3.786 1.00 82.50 120 GLY A O 1
ATOM 953 N N . ASP A 1 121 ? 12.686 14.610 3.582 1.00 84.62 121 ASP A N 1
ATOM 954 C CA . ASP A 1 121 ? 11.329 15.146 3.590 1.00 84.62 121 ASP A CA 1
ATOM 955 C C . ASP A 1 121 ? 10.825 15.250 5.034 1.00 84.62 121 ASP A C 1
ATOM 957 O O . ASP A 1 121 ? 10.865 14.294 5.804 1.00 84.62 121 ASP A O 1
ATOM 961 N N . ASP A 1 122 ? 10.259 16.402 5.394 1.00 80.44 122 ASP A N 1
ATOM 962 C CA . ASP A 1 122 ? 9.678 16.609 6.730 1.00 80.44 122 ASP A CA 1
ATOM 963 C C . ASP A 1 122 ? 8.345 15.859 6.935 1.00 80.44 122 ASP A C 1
ATOM 965 O O . ASP A 1 122 ? 7.749 15.933 8.010 1.00 80.44 122 ASP A O 1
ATOM 969 N N . ASN A 1 123 ? 7.814 15.196 5.898 1.00 84.19 123 ASN A N 1
ATOM 970 C CA . ASN A 1 123 ? 6.466 14.635 5.911 1.00 84.19 123 ASN A CA 1
ATOM 971 C C . ASN A 1 123 ? 6.403 13.234 5.307 1.00 84.19 123 ASN A C 1
ATOM 973 O O . ASN A 1 123 ? 6.846 13.006 4.181 1.00 84.19 123 ASN A O 1
ATOM 977 N N . VAL A 1 124 ? 5.666 12.353 5.985 1.00 93.94 124 VAL A N 1
ATOM 978 C CA . VAL A 1 124 ? 5.197 11.095 5.405 1.00 93.94 124 VAL A CA 1
ATOM 979 C C . VAL A 1 124 ? 3.986 11.378 4.525 1.00 93.94 124 VAL A C 1
ATOM 981 O O . VAL A 1 124 ? 3.011 12.002 4.948 1.00 93.94 124 VAL A O 1
ATOM 984 N N . ASN A 1 125 ? 4.026 10.908 3.285 1.00 96.19 125 ASN A N 1
ATOM 985 C CA . ASN A 1 125 ? 2.978 11.125 2.301 1.00 96.19 125 ASN A CA 1
ATOM 986 C C . ASN A 1 125 ? 2.117 9.866 2.159 1.00 96.19 125 ASN A C 1
ATOM 988 O O . ASN A 1 125 ? 2.638 8.780 1.926 1.00 96.19 125 ASN A O 1
ATOM 992 N N . LEU A 1 126 ? 0.794 10.004 2.232 1.00 97.81 126 LEU A N 1
ATOM 993 C CA . LEU A 1 126 ? -0.150 8.949 1.859 1.00 97.81 126 LEU A CA 1
ATOM 994 C C . LEU A 1 126 ? -0.806 9.329 0.529 1.00 97.81 126 LEU A C 1
ATOM 996 O O . LEU A 1 126 ? -1.702 10.174 0.474 1.00 97.81 126 LEU A O 1
ATOM 1000 N N . PHE A 1 127 ? -0.345 8.701 -0.550 1.00 97.88 127 PHE A N 1
ATOM 1001 C CA . PHE A 1 127 ? -0.931 8.822 -1.878 1.00 97.88 127 PHE A CA 1
ATOM 1002 C C . PHE A 1 127 ? -2.151 7.918 -1.986 1.00 97.88 127 PHE A C 1
ATOM 1004 O O . PHE A 1 127 ? -2.017 6.700 -1.995 1.00 97.88 127 PHE A O 1
ATOM 1011 N N . VAL A 1 128 ? -3.339 8.499 -2.091 1.00 97.69 128 VAL A N 1
ATOM 1012 C CA . VAL A 1 128 ? -4.595 7.776 -2.300 1.00 97.69 128 VAL A CA 1
ATOM 1013 C C . VAL A 1 128 ? -4.872 7.705 -3.797 1.00 97.69 128 VAL A C 1
ATOM 1015 O O . VAL A 1 128 ? -4.812 8.721 -4.493 1.00 97.69 128 VAL A O 1
ATOM 1018 N N . ALA A 1 129 ? -5.161 6.509 -4.300 1.00 95.81 129 ALA A N 1
ATOM 1019 C CA . ALA A 1 129 ? -5.252 6.248 -5.727 1.00 95.81 129 ALA A CA 1
ATOM 1020 C C . ALA A 1 129 ? -6.543 5.514 -6.090 1.00 95.81 129 ALA A C 1
ATOM 1022 O O . ALA A 1 129 ? -6.846 4.441 -5.570 1.00 95.81 129 ALA A O 1
ATOM 1023 N N . ASN A 1 130 ? -7.274 6.081 -7.046 1.00 93.50 130 ASN A N 1
ATOM 1024 C CA . ASN A 1 130 ? -8.271 5.355 -7.824 1.00 93.50 130 ASN A CA 1
ATOM 1025 C C . ASN A 1 130 ? -7.600 4.691 -9.041 1.00 93.50 130 ASN A C 1
ATOM 1027 O O . ASN A 1 130 ? -6.446 4.981 -9.364 1.00 93.50 130 ASN A O 1
ATOM 1031 N N . LYS A 1 131 ? -8.334 3.820 -9.747 1.00 92.94 131 LYS A N 1
ATOM 1032 C CA . LYS A 1 131 ? -7.854 3.185 -10.986 1.00 92.94 131 LYS A CA 1
ATOM 1033 C C . LYS A 1 131 ? -7.298 4.230 -11.970 1.00 92.94 131 LYS A C 1
ATOM 1035 O O . LYS A 1 131 ? -7.904 5.279 -12.183 1.00 92.94 131 LYS A O 1
ATOM 1040 N N . GLY A 1 132 ? -6.142 3.931 -12.559 1.00 92.62 132 GLY A N 1
ATOM 1041 C CA . GLY A 1 132 ? -5.389 4.801 -13.467 1.00 92.62 132 GLY A CA 1
ATOM 1042 C C . GLY A 1 132 ? -4.479 5.817 -12.769 1.00 92.62 132 GLY A C 1
ATOM 1043 O O . GLY A 1 132 ? -3.617 6.403 -13.430 1.00 92.62 132 GLY A O 1
ATOM 1044 N N . GLY A 1 133 ? -4.635 5.999 -11.450 1.00 95.06 133 GLY A N 1
ATOM 1045 C CA . GLY A 1 133 ? -3.815 6.896 -10.646 1.00 95.06 133 GLY A CA 1
ATOM 1046 C C . GLY A 1 133 ? -2.359 6.446 -10.616 1.00 95.06 133 GLY A C 1
ATOM 1047 O O . GLY A 1 133 ? -2.071 5.253 -10.511 1.00 95.06 133 GLY A O 1
ATOM 1048 N N . LYS A 1 134 ? -1.444 7.409 -10.718 1.00 95.00 134 LYS A N 1
ATOM 1049 C CA . LYS A 1 134 ? -0.006 7.176 -10.799 1.00 95.00 134 LYS A CA 1
ATOM 1050 C C . LYS A 1 134 ? 0.751 7.918 -9.705 1.00 95.00 134 LYS A C 1
ATOM 1052 O O . LYS A 1 134 ? 0.369 9.025 -9.311 1.00 95.00 134 LYS A O 1
ATOM 1057 N N . VAL A 1 135 ? 1.834 7.305 -9.238 1.00 94.62 135 VAL A N 1
ATOM 1058 C CA . VAL A 1 135 ? 2.710 7.839 -8.186 1.00 94.62 135 VAL A CA 1
ATOM 1059 C C . VAL A 1 135 ? 4.165 7.683 -8.624 1.00 94.62 135 VAL A C 1
ATOM 1061 O O . VAL A 1 135 ? 4.555 6.619 -9.097 1.00 94.62 135 VAL A O 1
ATOM 1064 N N . ILE A 1 136 ? 4.946 8.755 -8.485 1.00 91.25 136 ILE A N 1
ATOM 1065 C CA . ILE A 1 136 ? 6.393 8.767 -8.738 1.00 91.25 136 ILE A CA 1
ATOM 1066 C C . ILE A 1 136 ? 7.105 8.601 -7.407 1.00 91.25 136 ILE A C 1
ATOM 1068 O O . ILE A 1 136 ? 6.757 9.286 -6.445 1.00 91.25 136 ILE A O 1
ATOM 1072 N N . ILE A 1 137 ? 8.111 7.736 -7.389 1.00 90.88 137 ILE A N 1
ATOM 1073 C CA . ILE A 1 137 ? 8.895 7.403 -6.207 1.00 90.88 137 ILE A CA 1
ATOM 1074 C C . ILE A 1 137 ? 10.332 7.852 -6.432 1.00 90.88 137 ILE A C 1
ATOM 1076 O O . ILE A 1 137 ? 11.007 7.313 -7.318 1.00 90.88 137 ILE A O 1
ATOM 1080 N N . PRO A 1 138 ? 10.786 8.865 -5.679 1.00 87.94 138 PRO A N 1
ATOM 1081 C CA . PRO A 1 138 ? 12.182 9.266 -5.668 1.00 87.94 138 PRO A CA 1
ATOM 1082 C C . PRO A 1 138 ? 13.089 8.194 -5.057 1.00 87.94 138 PRO A C 1
ATOM 1084 O O . PRO A 1 138 ? 12.628 7.225 -4.454 1.00 87.94 138 PRO A O 1
ATOM 1087 N N . SER A 1 139 ? 14.397 8.383 -5.199 1.00 86.56 139 SER A N 1
ATOM 1088 C CA . SER A 1 139 ? 15.381 7.597 -4.452 1.00 86.56 139 SER A CA 1
ATOM 1089 C C . SER A 1 139 ? 15.393 7.965 -2.971 1.00 86.56 139 SER A C 1
ATOM 1091 O O . SER A 1 139 ? 15.009 9.077 -2.615 1.00 86.56 139 SER A O 1
ATOM 1093 N N . GLY A 1 140 ? 15.879 7.058 -2.119 1.00 88.81 140 GLY A N 1
ATOM 1094 C CA . GLY A 1 140 ? 15.982 7.318 -0.678 1.00 88.81 140 GLY A CA 1
ATOM 1095 C C . GLY A 1 140 ? 14.638 7.290 0.038 1.00 88.81 140 GLY A C 1
ATOM 1096 O O . GLY A 1 140 ? 14.464 7.960 1.053 1.00 88.81 140 GLY A O 1
ATOM 1097 N N . CYS A 1 141 ? 13.668 6.550 -0.501 1.00 92.06 141 CYS A N 1
ATOM 1098 C CA . CYS A 1 141 ? 12.325 6.484 0.050 1.00 92.06 141 CYS A CA 1
ATOM 1099 C C . CYS A 1 141 ? 12.001 5.086 0.574 1.00 92.06 141 CYS A C 1
ATOM 1101 O O . CYS A 1 141 ? 12.274 4.059 -0.053 1.00 92.06 141 CYS A O 1
ATOM 1103 N N . ASN A 1 142 ? 11.351 5.058 1.730 1.00 94.25 142 ASN A N 1
ATOM 1104 C CA . ASN A 1 142 ? 10.589 3.930 2.211 1.00 94.25 142 ASN A CA 1
ATOM 1105 C C . ASN A 1 142 ? 9.154 4.017 1.693 1.00 94.25 142 ASN A C 1
ATOM 1107 O O . ASN A 1 142 ? 8.523 5.073 1.736 1.00 94.25 142 ASN A O 1
ATOM 1111 N N . MET A 1 143 ? 8.610 2.896 1.235 1.00 95.56 143 MET A N 1
ATOM 1112 C CA . MET A 1 143 ? 7.284 2.893 0.634 1.00 95.56 143 MET A CA 1
ATOM 1113 C C . MET A 1 143 ? 6.487 1.641 0.955 1.00 95.56 143 MET A C 1
ATOM 1115 O O . MET A 1 143 ? 7.058 0.562 1.044 1.00 95.56 143 MET A O 1
ATOM 1119 N N . THR A 1 144 ? 5.166 1.758 1.097 1.00 97.31 144 THR A N 1
ATOM 1120 C CA . THR A 1 144 ? 4.242 0.634 1.331 1.00 97.31 144 THR A CA 1
ATOM 1121 C C . THR A 1 144 ? 2.955 0.821 0.538 1.00 97.31 144 THR A C 1
ATOM 1123 O O . THR A 1 144 ? 2.314 1.861 0.653 1.00 97.31 144 THR A O 1
ATOM 1126 N N . LEU A 1 145 ? 2.550 -0.193 -0.228 1.00 98.12 145 LEU A N 1
ATOM 1127 C CA . LEU A 1 145 ? 1.256 -0.236 -0.916 1.00 98.12 145 LEU A CA 1
ATOM 1128 C C . LEU A 1 145 ? 0.168 -0.738 0.029 1.00 98.12 145 LEU A C 1
ATOM 1130 O O . LEU A 1 145 ? 0.449 -1.637 0.816 1.00 98.12 145 LEU A O 1
ATOM 1134 N N . TYR A 1 146 ? -1.057 -0.235 -0.119 1.00 98.25 146 TYR A N 1
ATOM 1135 C CA . TYR A 1 146 ? -2.252 -0.709 0.579 1.00 98.25 146 TYR A CA 1
ATOM 1136 C C . TYR A 1 146 ? -3.410 -0.921 -0.390 1.00 98.25 146 TYR A C 1
ATOM 1138 O O . TYR A 1 146 ? -3.706 -0.053 -1.214 1.00 98.25 146 TYR A O 1
ATOM 1146 N N . ASN A 1 147 ? -4.099 -2.049 -0.262 1.00 97.56 147 ASN A N 1
ATOM 1147 C CA . ASN A 1 147 ? -5.350 -2.298 -0.962 1.00 97.56 147 ASN A CA 1
ATOM 1148 C C . ASN A 1 147 ? -6.505 -1.625 -0.223 1.00 97.56 147 ASN A C 1
ATOM 1150 O O . ASN A 1 147 ? -6.753 -1.994 0.909 1.00 97.56 147 ASN A O 1
ATOM 1154 N N . PHE A 1 148 ? -7.216 -0.678 -0.840 1.00 96.00 148 PHE A N 1
ATOM 1155 C CA . PHE A 1 148 ? -8.426 -0.051 -0.271 1.00 96.00 148 PHE A CA 1
ATOM 1156 C C . PHE A 1 148 ? -9.705 -0.474 -1.004 1.00 96.00 148 PHE A C 1
ATOM 1158 O O . PHE A 1 148 ? -10.792 0.020 -0.696 1.00 96.00 148 PHE A O 1
ATOM 1165 N N . GLY A 1 149 ? -9.582 -1.367 -1.986 1.00 91.38 149 GLY A N 1
ATOM 1166 C CA . GLY A 1 149 ? -10.699 -1.971 -2.688 1.00 91.38 149 GLY A CA 1
ATOM 1167 C C . GLY A 1 149 ? -11.190 -3.251 -2.016 1.00 91.38 149 GLY A C 1
ATOM 1168 O O . GLY A 1 149 ? -10.528 -3.837 -1.160 1.00 91.38 149 GLY A O 1
ATOM 1169 N N . ALA A 1 150 ? -12.362 -3.705 -2.458 1.00 86.56 150 ALA A N 1
ATOM 1170 C CA . ALA A 1 150 ? -12.931 -4.997 -2.075 1.00 86.56 150 ALA A CA 1
ATOM 1171 C C . ALA A 1 150 ? -12.255 -6.180 -2.786 1.00 86.56 150 ALA A C 1
ATOM 1173 O O . ALA A 1 150 ? -12.164 -7.285 -2.256 1.00 86.56 150 ALA A O 1
ATOM 1174 N N . PHE A 1 151 ? -11.770 -5.933 -4.002 1.00 89.69 151 PHE A N 1
ATOM 1175 C CA . PHE A 1 151 ? -10.957 -6.868 -4.772 1.00 89.69 151 PHE A CA 1
ATOM 1176 C C . PHE A 1 151 ? -9.473 -6.620 -4.491 1.00 89.69 151 PHE A C 1
ATOM 1178 O O . PHE A 1 151 ? -9.133 -5.542 -3.999 1.00 89.69 151 PHE A O 1
ATOM 1185 N N . PRO A 1 152 ? -8.582 -7.581 -4.794 1.00 93.62 152 PRO A N 1
ATOM 1186 C CA . PRO A 1 152 ? -7.152 -7.367 -4.645 1.00 93.62 152 PRO A CA 1
ATOM 1187 C C . PRO A 1 152 ? -6.679 -6.082 -5.334 1.00 93.62 152 PRO A C 1
ATOM 1189 O O . PRO A 1 152 ? -7.096 -5.748 -6.450 1.00 93.62 152 PRO A O 1
ATOM 1192 N N . LEU A 1 153 ? -5.780 -5.366 -4.665 1.00 95.62 153 LEU A N 1
ATOM 1193 C CA . LEU A 1 153 ? -5.032 -4.294 -5.290 1.00 95.62 153 LEU A CA 1
ATOM 1194 C C . LEU A 1 153 ? -4.168 -4.893 -6.384 1.00 95.62 153 LEU A C 1
ATOM 1196 O O . LEU A 1 153 ? -3.423 -5.831 -6.118 1.00 95.62 153 LEU A O 1
ATOM 1200 N N . GLN A 1 154 ? -4.211 -4.301 -7.568 1.00 94.94 154 GLN A N 1
ATOM 1201 C CA . GLN A 1 154 ? -3.249 -4.576 -8.619 1.00 94.94 154 GLN A CA 1
ATOM 1202 C C . GLN A 1 154 ? -2.516 -3.286 -8.980 1.00 94.94 154 GLN A C 1
ATOM 1204 O O . GLN A 1 154 ? -3.143 -2.244 -9.191 1.00 94.94 154 GLN A O 1
ATOM 1209 N N . THR A 1 155 ? -1.192 -3.357 -9.080 1.00 95.44 155 THR A N 1
ATOM 1210 C CA . THR A 1 155 ? -0.360 -2.252 -9.567 1.00 95.44 155 THR A CA 1
ATOM 1211 C C . THR A 1 155 ? 0.553 -2.709 -10.691 1.00 95.44 155 THR A C 1
ATOM 1213 O O . THR A 1 155 ? 0.953 -3.874 -10.749 1.00 95.44 155 THR A O 1
ATOM 1216 N N . LEU A 1 156 ? 0.887 -1.763 -11.566 1.00 93.56 156 LEU A N 1
ATOM 1217 C CA . LEU A 1 156 ? 2.008 -1.866 -12.490 1.00 93.56 156 LEU A CA 1
ATOM 1218 C C . LEU A 1 156 ? 3.070 -0.864 -12.084 1.00 93.56 156 LEU A C 1
ATOM 1220 O O . LEU A 1 156 ? 2.716 0.272 -11.778 1.00 93.56 156 LEU A O 1
ATOM 1224 N N . ASP A 1 157 ? 4.341 -1.237 -12.145 1.00 91.19 157 ASP A N 1
ATOM 1225 C CA . ASP A 1 157 ? 5.415 -0.282 -11.895 1.00 91.19 157 ASP A CA 1
ATOM 1226 C C . ASP A 1 157 ? 6.607 -0.437 -12.839 1.00 91.19 157 ASP A C 1
ATOM 1228 O O . ASP A 1 157 ? 6.991 -1.535 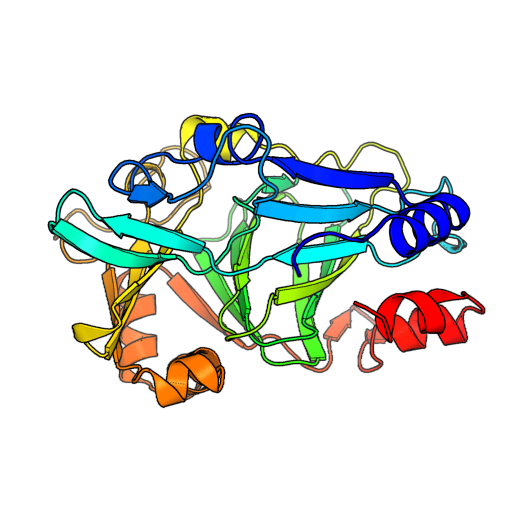-13.237 1.00 91.19 157 ASP A O 1
ATOM 1232 N N . PHE A 1 158 ? 7.190 0.691 -13.234 1.00 86.88 158 PHE A N 1
ATOM 1233 C CA . PHE A 1 158 ? 8.472 0.718 -13.928 1.00 86.88 158 PHE A CA 1
ATOM 1234 C C . PHE A 1 158 ? 9.558 1.101 -12.942 1.00 86.88 158 PHE A C 1
ATOM 1236 O O . PHE A 1 158 ? 9.628 2.259 -12.537 1.00 86.88 158 PHE A O 1
ATOM 1243 N N . SER A 1 159 ? 10.414 0.138 -12.613 1.00 84.38 159 SER A N 1
ATOM 1244 C CA . SER A 1 159 ? 11.572 0.351 -11.754 1.00 84.38 159 SER A CA 1
ATOM 1245 C C . SER A 1 159 ? 12.867 0.544 -12.546 1.00 84.38 159 SER A C 1
ATOM 1247 O O . SER A 1 159 ? 13.102 -0.113 -13.571 1.00 84.38 159 SER A O 1
ATOM 1249 N N . ASN A 1 160 ? 13.711 1.461 -12.079 1.00 75.69 160 ASN A N 1
ATOM 1250 C CA . ASN A 1 160 ? 14.999 1.803 -12.672 1.00 75.69 160 ASN A CA 1
ATOM 1251 C C . ASN A 1 160 ? 16.128 0.896 -12.135 1.00 75.69 160 ASN A C 1
ATOM 1253 O O . ASN A 1 160 ? 17.029 1.362 -11.450 1.00 75.69 160 ASN A O 1
ATOM 1257 N N . ASN A 1 161 ? 16.069 -0.416 -12.411 1.00 64.19 161 ASN A N 1
ATOM 1258 C CA . ASN A 1 161 ? 16.985 -1.420 -11.817 1.00 64.19 161 ASN A CA 1
ATOM 1259 C C . ASN A 1 161 ? 17.950 -2.019 -12.854 1.00 64.19 161 ASN A C 1
ATOM 1261 O O . ASN A 1 161 ? 18.313 -3.192 -12.766 1.00 64.19 161 ASN A O 1
ATOM 1265 N N . TYR A 1 162 ? 18.317 -1.258 -13.887 1.00 63.53 162 TYR A N 1
ATOM 1266 C CA . TYR A 1 162 ? 19.029 -1.788 -15.060 1.00 63.53 162 TYR A CA 1
ATOM 1267 C C . TYR A 1 162 ? 20.474 -2.210 -14.791 1.00 63.53 162 TYR A C 1
ATOM 1269 O O . TYR A 1 162 ? 21.022 -3.021 -15.534 1.00 63.53 162 TYR A O 1
ATOM 1277 N N . ASP A 1 163 ? 21.084 -1.681 -13.738 1.00 59.72 163 ASP A N 1
ATOM 1278 C CA . ASP A 1 163 ? 22.460 -1.962 -13.335 1.00 59.72 163 ASP A CA 1
ATOM 1279 C C . ASP A 1 163 ? 22.563 -3.001 -12.204 1.00 59.72 163 ASP A C 1
ATOM 1281 O O . ASP A 1 163 ? 23.666 -3.371 -11.809 1.00 59.72 163 ASP A O 1
ATOM 1285 N N . GLY A 1 164 ? 21.427 -3.509 -11.712 1.00 58.81 164 GLY A N 1
ATOM 1286 C CA . GLY A 1 164 ? 21.379 -4.445 -10.590 1.00 58.81 164 GLY A CA 1
ATOM 1287 C C . GLY A 1 164 ? 21.623 -3.811 -9.217 1.00 58.81 164 GLY A C 1
ATOM 12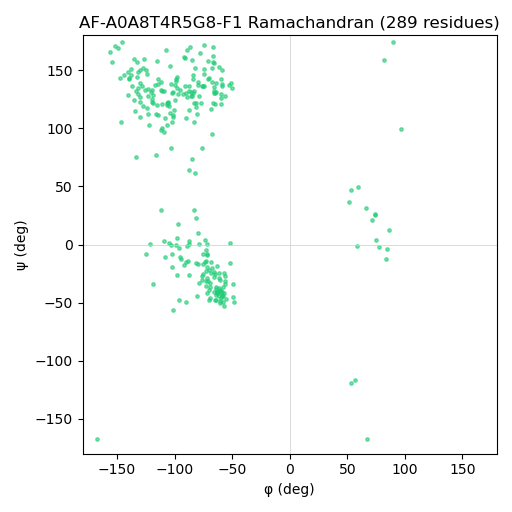88 O O . GLY A 1 164 ? 21.634 -4.553 -8.242 1.00 58.81 164 GLY A O 1
ATOM 1289 N N . ASN A 1 165 ? 21.774 -2.483 -9.119 1.00 56.50 165 ASN A N 1
ATOM 1290 C CA . ASN A 1 165 ? 22.080 -1.795 -7.859 1.00 56.50 165 ASN A CA 1
ATOM 1291 C C . ASN A 1 165 ? 20.843 -1.273 -7.117 1.00 56.50 165 ASN A C 1
ATOM 1293 O O . ASN A 1 165 ? 20.938 -0.907 -5.949 1.00 56.50 165 ASN A O 1
ATOM 1297 N N . ASN A 1 166 ? 19.668 -1.253 -7.754 1.00 59.47 166 ASN A N 1
ATOM 1298 C CA . ASN A 1 166 ? 18.420 -0.908 -7.073 1.00 59.47 166 ASN A CA 1
ATOM 1299 C C . ASN A 1 166 ? 17.818 -2.139 -6.371 1.00 59.47 166 ASN A C 1
ATOM 1301 O O . ASN A 1 166 ? 16.854 -2.750 -6.847 1.00 59.47 166 ASN A O 1
ATOM 1305 N N . GLU A 1 167 ? 18.431 -2.547 -5.262 1.00 66.56 167 GLU A N 1
ATOM 1306 C CA . GLU A 1 167 ? 17.890 -3.598 -4.407 1.00 66.56 167 GLU A CA 1
ATOM 1307 C C . GLU A 1 167 ? 16.847 -3.018 -3.442 1.00 66.56 167 GLU A C 1
ATOM 1309 O O . GLU A 1 167 ? 17.111 -2.127 -2.640 1.00 66.56 167 GLU A O 1
ATOM 1314 N N . SER A 1 168 ? 15.623 -3.548 -3.499 1.00 76.38 168 SER A N 1
ATOM 1315 C CA . SER A 1 168 ? 14.610 -3.277 -2.481 1.00 76.38 168 SER A CA 1
ATOM 1316 C C . SER A 1 168 ? 15.033 -3.941 -1.168 1.00 76.38 168 SER A C 1
ATOM 1318 O O . SER A 1 168 ? 15.084 -5.175 -1.095 1.00 76.38 168 SER A O 1
ATOM 1320 N N . HIS A 1 169 ? 15.280 -3.162 -0.116 1.00 84.88 169 HIS A N 1
ATOM 1321 C CA . HIS A 1 169 ? 15.684 -3.707 1.179 1.00 84.88 169 HIS A CA 1
ATOM 1322 C C . HIS A 1 169 ? 14.529 -3.701 2.177 1.00 84.88 169 HIS A C 1
ATOM 1324 O O . HIS A 1 169 ? 13.780 -2.735 2.288 1.00 84.88 169 HIS A O 1
ATOM 1330 N N . LYS A 1 170 ? 14.413 -4.789 2.943 1.00 90.62 170 LYS A N 1
ATOM 1331 C CA . LYS A 1 170 ? 13.396 -4.952 3.993 1.00 90.62 170 LYS A CA 1
ATOM 1332 C C . LYS A 1 170 ? 13.917 -4.631 5.398 1.00 90.62 170 LYS A C 1
ATOM 1334 O O . LYS A 1 170 ? 13.182 -4.842 6.349 1.00 90.62 170 LYS A O 1
ATOM 1339 N N . HIS A 1 171 ? 15.150 -4.139 5.541 1.00 90.69 171 HIS A N 1
ATOM 1340 C CA . HIS A 1 171 ? 15.799 -3.965 6.847 1.00 90.69 171 HIS A CA 1
ATOM 1341 C C . HIS A 1 171 ? 14.964 -3.102 7.815 1.00 90.69 171 HIS A C 1
ATOM 1343 O O . HIS A 1 171 ? 14.672 -3.549 8.921 1.00 90.69 171 HIS A O 1
ATOM 1349 N N . LEU A 1 172 ? 14.451 -1.948 7.362 1.00 91.56 172 LEU A N 1
ATOM 1350 C CA . LEU A 1 172 ? 13.568 -1.099 8.177 1.00 91.56 172 LEU A CA 1
ATOM 1351 C C . LEU A 1 172 ? 12.298 -1.841 8.615 1.00 91.56 172 LEU A C 1
ATOM 1353 O O . LEU A 1 172 ? 11.853 -1.715 9.753 1.00 91.56 172 LEU A O 1
ATOM 1357 N N . GLN A 1 173 ? 11.713 -2.643 7.724 1.00 93.56 173 GLN A N 1
ATOM 1358 C CA . GLN A 1 173 ? 10.507 -3.420 8.012 1.00 93.56 173 GLN A CA 1
ATOM 1359 C C . GLN A 1 173 ? 10.775 -4.610 8.934 1.00 93.56 173 GLN A C 1
ATOM 1361 O O . GLN A 1 173 ? 9.891 -5.008 9.686 1.00 93.56 173 GLN A O 1
ATOM 1366 N N . GLU A 1 174 ? 11.962 -5.203 8.879 1.00 93.69 174 GLU A N 1
ATOM 1367 C CA . GLU A 1 174 ? 12.352 -6.294 9.774 1.00 93.69 174 GLU A CA 1
ATOM 1368 C C . GLU A 1 174 ? 12.528 -5.794 11.214 1.00 93.69 174 GLU A C 1
ATOM 1370 O O . GLU A 1 174 ? 12.182 -6.506 12.159 1.00 93.69 174 GLU A O 1
ATOM 1375 N N . GLU A 1 175 ? 12.976 -4.548 11.376 1.00 92.50 175 GLU A N 1
ATOM 1376 C CA . GLU A 1 175 ? 13.086 -3.876 12.672 1.00 92.50 175 GLU A CA 1
ATOM 1377 C C . GLU A 1 175 ? 11.745 -3.317 13.162 1.00 92.50 175 GLU A C 1
ATOM 1379 O O . GLU A 1 175 ? 11.399 -3.463 14.334 1.00 92.50 175 GLU A O 1
ATOM 1384 N N . SER A 1 176 ? 10.988 -2.673 12.270 1.00 93.31 176 SER A N 1
ATOM 1385 C CA . SER A 1 176 ? 9.904 -1.758 12.659 1.00 93.31 176 SER A CA 1
ATOM 1386 C C . SER A 1 176 ? 8.549 -2.096 12.049 1.00 93.31 176 SER A C 1
ATOM 1388 O O . SER A 1 176 ? 7.548 -1.506 12.439 1.00 93.31 176 SER A O 1
ATOM 1390 N N . GLY A 1 177 ? 8.471 -3.047 11.117 1.00 95.00 177 GLY A N 1
ATOM 1391 C CA . GLY A 1 177 ? 7.260 -3.341 10.348 1.00 95.00 177 GLY A CA 1
ATOM 1392 C C . GLY A 1 177 ? 6.863 -2.202 9.396 1.00 95.00 177 GLY A C 1
ATOM 1393 O O . GLY A 1 177 ? 7.654 -1.287 9.156 1.00 95.00 177 GLY A O 1
ATOM 1394 N N . PRO A 1 178 ? 5.646 -2.229 8.827 1.00 95.50 178 PRO A N 1
ATOM 1395 C CA . PRO A 1 178 ? 5.131 -1.143 7.990 1.00 95.50 178 PRO A CA 1
ATOM 1396 C C . PRO A 1 178 ? 4.875 0.135 8.802 1.00 95.50 178 PRO A C 1
ATOM 1398 O O . PRO A 1 178 ? 4.527 0.045 9.979 1.00 95.50 178 PRO A O 1
ATOM 1401 N N . ILE A 1 179 ? 4.959 1.314 8.167 1.00 95.56 179 ILE A N 1
ATOM 1402 C CA . ILE A 1 179 ? 4.677 2.617 8.815 1.00 95.56 179 ILE A CA 1
ATOM 1403 C C . ILE A 1 179 ? 3.276 2.661 9.433 1.00 95.56 179 ILE A C 1
ATOM 1405 O O . ILE A 1 179 ? 3.058 3.311 10.453 1.00 95.56 179 ILE A O 1
ATOM 1409 N N . MET A 1 180 ? 2.312 1.989 8.809 1.00 96.12 180 MET A N 1
ATOM 1410 C CA . MET A 1 180 ? 0.908 2.098 9.167 1.00 96.12 180 MET A CA 1
ATOM 1411 C C . MET A 1 180 ? 0.225 0.730 9.112 1.00 96.12 180 MET A C 1
ATOM 1413 O O . MET A 1 180 ? 0.503 -0.112 8.255 1.00 96.12 180 MET A O 1
ATOM 1417 N N . LEU A 1 181 ? -0.690 0.504 10.042 1.00 97.56 181 LEU A N 1
ATOM 1418 C CA . LEU A 1 181 ? -1.687 -0.550 9.960 1.00 97.56 181 LEU A CA 1
ATOM 1419 C C . LEU A 1 181 ? -3.006 0.081 9.521 1.00 97.56 181 LEU A C 1
ATOM 1421 O O . LEU A 1 181 ? -3.440 1.071 10.106 1.00 97.56 181 LEU A O 1
ATOM 1425 N N . VAL A 1 182 ? -3.665 -0.504 8.523 1.00 98.00 182 VAL A N 1
ATOM 1426 C CA . VAL A 1 182 ? -5.018 -0.096 8.139 1.00 98.00 182 VAL A CA 1
ATOM 1427 C C . VAL A 1 182 ? -5.948 -1.289 8.312 1.00 98.00 182 VAL A C 1
ATOM 1429 O O . VAL A 1 182 ? -5.726 -2.355 7.739 1.00 98.00 182 VAL A O 1
ATOM 1432 N N . THR A 1 183 ? -6.990 -1.118 9.119 1.00 97.56 183 THR A N 1
ATOM 1433 C CA . THR A 1 183 ? -7.997 -2.155 9.388 1.00 97.56 183 THR A CA 1
ATOM 1434 C C . THR A 1 183 ? -9.389 -1.640 9.089 1.00 97.56 183 THR A C 1
ATOM 1436 O O . THR A 1 183 ? -9.666 -0.453 9.216 1.00 97.56 183 THR A O 1
ATOM 1439 N N . TYR A 1 184 ? -10.280 -2.534 8.704 1.00 97.06 184 TYR A N 1
ATOM 1440 C CA . TYR A 1 184 ? -11.705 -2.304 8.621 1.00 97.06 184 TYR A CA 1
ATOM 1441 C C . TYR A 1 184 ? -12.400 -3.092 9.728 1.00 97.06 184 TYR A C 1
ATOM 1443 O O . TYR A 1 184 ? -12.111 -4.273 9.926 1.00 97.06 184 TYR A O 1
ATOM 1451 N N . LEU A 1 185 ? -13.304 -2.429 10.452 1.00 95.69 185 LEU A N 1
ATOM 1452 C CA . LEU A 1 185 ? -14.103 -3.018 11.523 1.00 95.69 185 LEU A CA 1
ATOM 1453 C C . LEU A 1 185 ? -15.560 -3.124 11.048 1.00 95.69 185 LEU A C 1
ATOM 1455 O O . LEU A 1 185 ? -16.305 -2.143 11.169 1.00 95.69 185 LEU A O 1
ATOM 1459 N N . PRO A 1 186 ? -15.990 -4.295 10.536 1.00 90.69 186 PRO A N 1
ATOM 1460 C CA . PRO A 1 186 ? -17.330 -4.518 9.992 1.00 90.69 186 PRO A CA 1
ATOM 1461 C C . PRO A 1 186 ? -18.469 -4.024 10.883 1.00 90.69 186 PRO A C 1
ATOM 1463 O O . PRO A 1 186 ? -19.347 -3.291 10.431 1.00 90.69 186 PRO A O 1
ATOM 1466 N N . PHE A 1 187 ? -18.436 -4.384 12.168 1.00 91.19 187 PHE A N 1
ATOM 1467 C CA . PHE A 1 187 ? -19.515 -4.076 13.109 1.00 91.19 187 PHE A CA 1
ATOM 1468 C C . PHE A 1 187 ? -19.591 -2.595 13.480 1.00 91.19 187 PHE A C 1
ATOM 1470 O O . PHE A 1 187 ? -20.669 -2.090 13.784 1.00 91.19 187 PHE A O 1
ATOM 1477 N N . LYS A 1 188 ? -18.454 -1.893 13.446 1.00 92.75 188 LYS A N 1
ATOM 1478 C CA . LYS A 1 188 ? -18.382 -0.454 13.733 1.00 92.75 188 LYS A CA 1
ATOM 1479 C C . LYS A 1 188 ? -18.576 0.395 12.478 1.00 92.75 188 LYS A C 1
ATOM 1481 O O . LYS A 1 188 ? -18.810 1.593 12.602 1.00 92.75 188 LYS A O 1
ATOM 1486 N N . GLY A 1 189 ? -18.481 -0.206 11.289 1.00 95.19 189 GLY A N 1
ATOM 1487 C CA . GLY A 1 189 ? -18.592 0.500 10.018 1.00 95.19 189 GLY A CA 1
ATOM 1488 C C . GLY A 1 189 ? -17.524 1.582 9.877 1.00 95.19 189 GLY A C 1
ATOM 1489 O O . GLY A 1 189 ? -17.851 2.733 9.587 1.00 95.19 189 GLY A O 1
ATOM 1490 N N . ALA A 1 190 ? -16.258 1.240 10.126 1.00 96.69 190 ALA A N 1
ATOM 1491 C CA . ALA A 1 190 ? -15.155 2.191 10.036 1.00 96.69 190 ALA A CA 1
ATOM 1492 C C . ALA A 1 190 ? -13.846 1.540 9.582 1.00 96.69 190 ALA A C 1
ATOM 1494 O O . ALA A 1 190 ? -13.526 0.420 9.983 1.00 96.69 190 ALA A O 1
ATOM 1495 N N . ALA A 1 191 ? -13.075 2.279 8.784 1.00 97.56 191 ALA A N 1
ATOM 1496 C CA . ALA A 1 191 ? -11.665 2.011 8.545 1.00 97.56 191 ALA A CA 1
ATOM 1497 C C . ALA A 1 191 ? -10.812 2.788 9.560 1.00 97.56 191 ALA A C 1
ATOM 1499 O O . ALA A 1 191 ? -11.072 3.961 9.831 1.00 97.56 191 ALA A O 1
ATOM 1500 N N . ILE A 1 192 ? -9.804 2.135 10.126 1.00 97.12 192 ILE A N 1
ATOM 1501 C CA . ILE A 1 192 ? -8.896 2.676 11.134 1.00 97.12 192 ILE A CA 1
ATOM 1502 C C . ILE A 1 192 ? -7.490 2.645 10.565 1.00 97.12 192 ILE A C 1
ATOM 1504 O O . ILE A 1 192 ? -6.979 1.580 10.222 1.00 97.12 192 ILE A O 1
ATOM 1508 N N . PHE A 1 193 ? -6.878 3.816 10.504 1.00 97.69 193 PHE A N 1
ATOM 1509 C CA . PHE A 1 193 ? -5.486 4.019 10.144 1.00 97.69 193 PHE A CA 1
ATOM 1510 C C . PHE A 1 193 ? -4.722 4.224 11.441 1.00 97.69 193 PHE A C 1
ATOM 1512 O O . PHE A 1 193 ? -4.990 5.185 12.154 1.00 97.69 193 PHE A O 1
ATOM 1519 N N . GLU A 1 194 ? -3.811 3.320 11.766 1.00 95.88 194 GLU A N 1
ATOM 1520 C CA . GLU A 1 194 ? -2.973 3.384 12.958 1.00 95.88 194 GLU A CA 1
ATOM 1521 C C . GLU A 1 194 ? -1.517 3.534 12.534 1.00 95.88 194 GLU A C 1
ATOM 1523 O O . GLU A 1 194 ? -0.971 2.661 11.856 1.00 95.88 194 GLU A O 1
ATOM 1528 N N . ILE A 1 195 ? -0.872 4.626 12.947 1.00 95.06 195 ILE A N 1
ATOM 1529 C CA . ILE A 1 195 ? 0.579 4.746 12.818 1.00 95.06 195 ILE A CA 1
ATOM 1530 C C . ILE A 1 195 ? 1.237 3.708 13.710 1.00 95.06 195 ILE A C 1
ATOM 1532 O O . ILE A 1 195 ? 0.933 3.589 14.899 1.00 95.06 195 ILE A O 1
ATOM 1536 N N . ASN A 1 196 ? 2.168 2.970 13.122 1.00 94.69 196 ASN A N 1
ATOM 1537 C CA . ASN A 1 196 ? 2.969 2.012 13.841 1.00 94.69 196 ASN A CA 1
ATOM 1538 C C . ASN A 1 196 ? 3.892 2.754 14.825 1.00 94.69 196 ASN A C 1
ATOM 1540 O O . ASN A 1 196 ? 4.708 3.568 14.388 1.00 94.69 196 ASN A O 1
ATOM 1544 N N . PRO A 1 197 ? 3.809 2.476 16.139 1.00 92.62 197 PRO A N 1
ATOM 1545 C CA . PRO A 1 197 ? 4.580 3.201 17.147 1.00 92.62 197 PRO A CA 1
ATOM 1546 C C . PRO A 1 197 ? 6.096 3.185 16.928 1.00 92.62 197 PRO A C 1
ATOM 1548 O O . PRO A 1 197 ? 6.773 4.128 17.317 1.00 92.62 197 PRO A O 1
ATOM 1551 N N . LEU A 1 198 ? 6.624 2.151 16.264 1.00 93.44 198 LEU A N 1
ATOM 1552 C CA . LEU A 1 198 ? 8.052 2.024 15.944 1.00 93.44 198 LEU A CA 1
ATOM 1553 C C . LEU A 1 198 ? 8.530 3.004 14.853 1.00 93.44 198 LEU A C 1
ATOM 1555 O O . LEU A 1 198 ? 9.729 3.112 14.591 1.00 93.44 198 LEU A O 1
ATOM 1559 N N . TRP A 1 199 ? 7.599 3.714 14.212 1.00 92.44 199 TRP A N 1
ATOM 1560 C CA . TRP A 1 199 ? 7.867 4.744 13.210 1.00 92.44 199 TRP A CA 1
ATOM 1561 C C . TRP A 1 199 ? 7.714 6.171 13.734 1.00 92.44 199 TRP A C 1
ATOM 1563 O O . TRP A 1 199 ? 7.943 7.115 12.982 1.00 92.44 199 TRP A O 1
ATOM 1573 N N . ILE A 1 200 ? 7.348 6.351 15.003 1.00 90.50 200 ILE A N 1
ATOM 1574 C CA . ILE A 1 200 ? 7.159 7.671 15.607 1.00 90.50 200 ILE A CA 1
ATOM 1575 C C . ILE A 1 200 ? 8.480 8.142 16.219 1.00 90.50 200 ILE A C 1
ATOM 1577 O O . ILE A 1 200 ? 9.099 7.409 16.985 1.00 90.50 200 ILE A O 1
ATOM 1581 N N . ASN A 1 201 ? 8.887 9.377 15.912 1.00 86.06 201 ASN A N 1
ATOM 1582 C CA . ASN A 1 201 ? 10.055 10.052 16.494 1.00 86.06 201 ASN A CA 1
ATOM 1583 C C . ASN A 1 201 ? 11.349 9.232 16.435 1.00 86.06 201 ASN A C 1
ATOM 1585 O O . ASN A 1 201 ? 12.171 9.283 17.349 1.00 86.06 201 ASN A O 1
ATOM 1589 N N . ARG A 1 202 ? 11.540 8.485 15.344 1.00 86.00 202 ARG A N 1
ATOM 1590 C CA . ARG A 1 202 ? 12.789 7.766 15.094 1.00 86.00 202 ARG A CA 1
ATOM 1591 C C . ARG A 1 202 ? 13.972 8.736 15.039 1.00 86.00 202 ARG A C 1
ATOM 1593 O O . ARG A 1 202 ? 13.815 9.895 14.641 1.00 86.00 202 ARG A O 1
ATOM 1600 N N . GLU A 1 203 ? 15.145 8.247 15.435 1.00 80.75 203 GLU A N 1
ATOM 1601 C CA . GLU A 1 203 ? 16.398 9.014 15.398 1.00 80.75 203 GLU A CA 1
ATOM 1602 C C . GLU A 1 203 ? 16.936 9.201 13.972 1.00 80.75 203 GLU A C 1
ATOM 1604 O O . GLU A 1 203 ? 17.686 10.143 13.718 1.00 80.75 203 GLU A O 1
ATOM 1609 N N . ASP A 1 204 ? 16.547 8.326 13.043 1.00 81.00 204 ASP A N 1
ATOM 1610 C CA . ASP A 1 204 ? 16.867 8.470 11.627 1.00 81.00 204 ASP A CA 1
ATOM 1611 C C . ASP A 1 204 ? 16.017 9.569 10.949 1.00 81.00 204 ASP A C 1
ATOM 1613 O O . ASP A 1 204 ? 15.100 10.172 11.526 1.00 81.00 204 ASP A O 1
ATOM 1617 N N . SER A 1 205 ? 16.366 9.880 9.699 1.00 80.50 205 SER A N 1
ATOM 1618 C CA . SER A 1 205 ? 15.671 10.868 8.862 1.00 80.50 205 SER A CA 1
ATOM 1619 C C . SER A 1 205 ? 14.300 10.402 8.371 1.00 80.50 205 SER A C 1
ATOM 1621 O O . SER A 1 205 ? 13.651 11.150 7.649 1.00 80.50 205 SER A O 1
ATOM 1623 N N . LEU A 1 206 ? 13.873 9.194 8.743 1.00 85.75 206 LEU A N 1
ATOM 1624 C CA . LEU A 1 206 ? 12.605 8.597 8.353 1.00 85.75 206 LEU A CA 1
ATOM 1625 C C . LEU A 1 206 ? 11.635 8.567 9.546 1.00 85.75 206 LEU A C 1
ATOM 1627 O O . LEU A 1 206 ? 11.984 8.791 10.712 1.00 85.75 206 LEU A O 1
ATOM 1631 N N . GLY A 1 207 ? 10.375 8.291 9.246 1.00 83.19 207 GLY A N 1
ATOM 1632 C CA . GLY A 1 207 ? 9.292 8.175 10.204 1.00 83.19 207 GLY A CA 1
ATOM 1633 C C . GLY A 1 207 ? 8.565 9.480 10.501 1.00 83.19 207 GLY A C 1
ATOM 1634 O O . GLY A 1 207 ? 8.905 10.572 10.056 1.00 83.19 207 GLY A O 1
ATOM 1635 N N . ILE A 1 208 ? 7.506 9.344 11.289 1.00 83.38 208 ILE A N 1
ATOM 1636 C CA . ILE A 1 208 ? 6.581 10.429 11.594 1.00 83.38 208 ILE A CA 1
ATOM 1637 C C . ILE A 1 208 ? 7.084 11.169 12.825 1.00 83.38 208 ILE A C 1
ATOM 1639 O O . ILE A 1 208 ? 7.313 10.567 13.876 1.00 83.38 208 ILE A O 1
ATOM 1643 N N . LYS A 1 209 ? 7.220 12.490 12.715 1.00 81.12 209 LYS A N 1
ATOM 1644 C CA . LYS A 1 209 ? 7.546 13.344 13.856 1.00 81.12 209 LYS A CA 1
ATOM 1645 C C . LYS A 1 209 ? 6.245 13.802 14.521 1.00 81.12 209 LYS A C 1
ATOM 1647 O O . LYS A 1 209 ? 5.499 14.600 13.958 1.00 81.12 209 LYS A O 1
ATOM 1652 N N . LEU A 1 210 ? 5.962 13.272 15.710 1.00 78.38 210 LEU A N 1
ATOM 1653 C CA . LEU A 1 210 ? 4.829 13.678 16.543 1.00 78.38 210 LEU A CA 1
ATOM 1654 C C . LEU A 1 210 ? 5.354 14.391 17.786 1.00 78.38 210 LEU A C 1
ATOM 1656 O O . LEU A 1 210 ? 6.247 13.897 18.469 1.00 78.38 210 LEU A O 1
ATOM 1660 N N . TRP A 1 211 ? 4.789 15.548 18.111 1.00 65.94 211 TRP A N 1
ATOM 1661 C CA . TRP A 1 211 ? 5.121 16.237 19.356 1.00 65.94 211 TRP A CA 1
ATOM 1662 C C . TRP A 1 211 ? 4.555 15.451 20.551 1.00 65.94 211 TRP A C 1
ATOM 1664 O O . TRP A 1 211 ? 3.464 14.903 20.446 1.00 65.94 211 TRP A O 1
ATOM 1674 N N . ASP A 1 212 ? 5.289 15.415 21.672 1.00 56.41 212 ASP A N 1
ATOM 1675 C CA . ASP A 1 212 ? 5.114 14.567 22.880 1.00 56.41 212 ASP A CA 1
ATOM 1676 C C . ASP A 1 212 ? 3.721 14.538 23.553 1.00 56.41 212 ASP A C 1
ATOM 1678 O O . ASP A 1 212 ? 3.521 13.884 24.580 1.00 56.41 212 ASP A O 1
ATOM 1682 N N . VAL A 1 213 ? 2.727 15.238 23.018 1.00 47.88 213 VAL A N 1
ATOM 1683 C CA . VAL A 1 213 ? 1.398 15.313 23.607 1.00 47.88 213 VAL A CA 1
ATOM 1684 C C . VAL A 1 213 ? 0.454 14.394 22.829 1.00 47.88 213 VAL A C 1
ATOM 1686 O O . VAL A 1 213 ? -0.000 14.737 21.748 1.00 47.88 213 VAL A O 1
ATOM 1689 N N . TYR A 1 214 ? 0.130 13.256 23.453 1.00 51.62 214 TYR A N 1
ATOM 1690 C CA . TYR A 1 214 ? -0.975 12.322 23.169 1.00 51.62 214 TYR A CA 1
ATOM 1691 C C . TYR A 1 214 ? -0.662 11.088 22.296 1.00 51.62 214 TYR A C 1
ATOM 1693 O O . TYR A 1 214 ? -0.799 11.093 21.079 1.00 51.62 214 TYR A O 1
ATOM 1701 N N . ASN A 1 215 ? -0.465 9.944 22.969 1.00 52.31 215 ASN A N 1
ATOM 1702 C CA . ASN A 1 215 ? -0.552 8.588 22.391 1.00 52.31 215 ASN A CA 1
ATOM 1703 C C . ASN A 1 215 ? -1.866 8.309 21.618 1.00 52.31 215 ASN A C 1
ATOM 1705 O O . ASN A 1 215 ? -1.937 7.344 20.859 1.00 52.31 215 ASN A O 1
ATOM 1709 N N . GLU A 1 216 ? -2.908 9.128 21.802 1.00 58.12 216 GLU A N 1
ATOM 1710 C CA . GLU A 1 216 ? -4.185 9.038 21.079 1.00 58.12 216 GLU A CA 1
ATOM 1711 C C . GLU A 1 216 ? -4.135 9.662 19.669 1.00 58.12 216 GLU A C 1
ATOM 1713 O O . GLU A 1 216 ? -4.975 9.341 18.831 1.00 58.12 216 GLU A O 1
ATOM 1718 N N . GLN A 1 217 ? -3.129 10.487 19.356 1.00 71.56 217 GLN A N 1
ATOM 1719 C CA . GLN A 1 217 ? -2.957 11.142 18.050 1.00 71.56 217 GLN A CA 1
ATOM 1720 C C . GLN A 1 217 ? -2.302 10.242 16.992 1.00 71.56 217 GLN A C 1
ATOM 1722 O O . GLN A 1 217 ? -1.711 10.733 16.043 1.00 71.56 217 GLN A O 1
ATOM 1727 N N . ARG A 1 218 ? -2.367 8.915 17.123 1.00 86.62 218 ARG A N 1
ATOM 1728 C CA . ARG A 1 218 ? -1.811 8.001 16.106 1.00 86.62 218 ARG A CA 1
ATOM 1729 C C . ARG A 1 218 ? -2.866 7.337 15.228 1.00 86.62 218 ARG A C 1
ATOM 1731 O O . ARG A 1 218 ? -2.524 6.510 14.386 1.00 86.62 218 ARG A O 1
ATOM 1738 N N . PHE A 1 219 ? -4.137 7.666 15.453 1.00 92.69 219 PHE A N 1
ATOM 1739 C CA . PHE A 1 219 ? -5.268 7.030 14.794 1.00 92.69 219 PHE A CA 1
ATOM 1740 C C . PHE A 1 219 ? -6.048 8.020 13.936 1.00 92.69 219 PHE A C 1
ATOM 1742 O O . PHE A 1 219 ? -6.386 9.113 14.387 1.00 92.69 219 PHE A O 1
ATOM 1749 N N . VAL A 1 220 ? -6.438 7.589 12.740 1.00 95.44 220 VAL A N 1
ATOM 1750 C CA . VAL A 1 220 ? -7.494 8.238 11.957 1.00 95.44 220 VAL A CA 1
ATOM 1751 C C . VAL A 1 220 ? -8.621 7.243 11.740 1.00 95.44 220 VAL A C 1
ATOM 1753 O O . VAL A 1 220 ? -8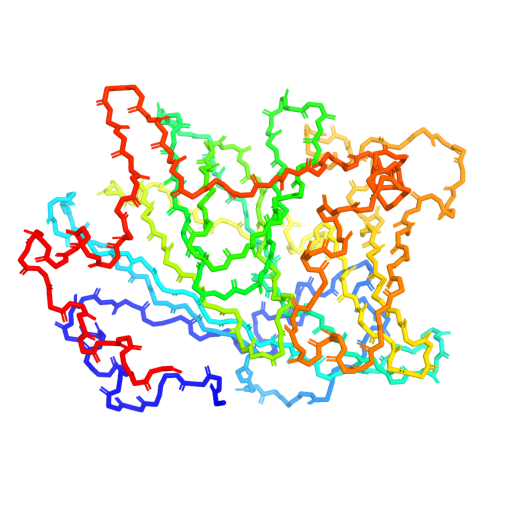.402 6.119 11.292 1.00 95.44 220 VAL A O 1
ATOM 1756 N N . VAL A 1 221 ? -9.841 7.665 12.067 1.00 96.31 221 VAL A N 1
ATOM 1757 C CA . VAL A 1 221 ? -11.059 6.872 11.895 1.00 96.31 221 VAL A CA 1
ATOM 1758 C C . VAL A 1 221 ? -11.843 7.426 10.717 1.00 96.31 221 VAL A C 1
ATOM 1760 O O . VAL A 1 221 ? -12.218 8.597 10.712 1.00 96.31 221 VAL A O 1
ATOM 1763 N N . VAL A 1 222 ? -12.116 6.576 9.734 1.00 97.44 222 VAL A N 1
ATOM 1764 C CA . VAL A 1 222 ? -12.904 6.909 8.548 1.00 97.44 222 VAL A CA 1
ATOM 1765 C C . VAL A 1 222 ? -14.202 6.101 8.572 1.00 97.44 222 VAL A C 1
ATOM 1767 O O . VAL A 1 222 ? -14.150 4.882 8.400 1.00 97.44 222 VAL A O 1
ATOM 1770 N N . PRO A 1 223 ? -15.373 6.737 8.763 1.00 96.75 223 PRO A N 1
ATOM 1771 C CA . PRO A 1 223 ? -16.658 6.047 8.688 1.00 96.75 223 PRO A CA 1
ATOM 1772 C C . PRO A 1 223 ? -16.866 5.410 7.308 1.00 96.75 223 PRO A C 1
ATOM 1774 O O . PRO A 1 223 ? -16.873 6.102 6.289 1.00 96.75 223 PRO A O 1
ATOM 1777 N N . LEU A 1 224 ? -17.050 4.093 7.275 1.00 95.19 224 LEU A N 1
ATOM 1778 C CA . LEU A 1 224 ? -17.132 3.280 6.066 1.00 95.19 224 LEU A CA 1
ATOM 1779 C C . LEU A 1 224 ? -18.099 2.115 6.305 1.00 95.19 224 LEU A C 1
ATOM 1781 O O . LEU A 1 224 ? -17.793 1.156 7.006 1.00 95.19 224 LEU A O 1
ATOM 1785 N N . THR A 1 225 ? -19.293 2.171 5.738 1.00 94.06 225 THR A N 1
ATOM 1786 C CA . THR A 1 225 ? -20.225 1.035 5.814 1.00 94.06 225 THR A CA 1
ATOM 1787 C C . THR A 1 225 ? -19.688 -0.173 5.038 1.00 94.06 225 THR A C 1
ATOM 1789 O O . THR A 1 225 ? -18.825 -0.020 4.175 1.00 94.06 225 THR A O 1
ATOM 1792 N N . MET A 1 226 ? -20.216 -1.374 5.303 1.00 89.19 226 MET A N 1
ATOM 1793 C CA . MET A 1 226 ? -19.810 -2.585 4.568 1.00 89.19 226 MET A CA 1
ATOM 1794 C C . MET A 1 226 ? -20.052 -2.427 3.064 1.00 89.19 226 MET A C 1
ATOM 1796 O O . MET A 1 226 ? -19.171 -2.688 2.259 1.00 89.19 226 MET A O 1
ATOM 1800 N N . THR A 1 227 ? -21.212 -1.888 2.680 1.00 91.50 227 THR A N 1
ATOM 1801 C CA . THR A 1 227 ? -21.533 -1.612 1.275 1.00 91.50 227 THR A CA 1
ATOM 1802 C C . THR A 1 227 ? -20.528 -0.659 0.630 1.00 91.50 227 THR A C 1
ATOM 1804 O O . THR A 1 227 ? -20.138 -0.853 -0.515 1.00 91.50 227 THR A O 1
ATOM 1807 N N . GLU A 1 228 ? -20.099 0.380 1.348 1.00 92.38 228 GLU A N 1
ATOM 1808 C CA . GLU A 1 228 ? -19.098 1.324 0.850 1.00 92.38 228 GLU A CA 1
ATOM 1809 C C . GLU A 1 228 ? -17.706 0.686 0.749 1.00 92.38 228 GLU A C 1
ATOM 1811 O O . GLU A 1 228 ? -16.997 0.936 -0.226 1.00 92.38 228 GLU A O 1
ATOM 1816 N N . HIS A 1 229 ? -17.323 -0.150 1.717 1.00 88.19 229 HIS A N 1
ATOM 1817 C CA . HIS A 1 229 ? -16.103 -0.954 1.658 1.00 88.19 229 HIS A CA 1
ATOM 1818 C C . HIS A 1 229 ? -16.104 -1.866 0.422 1.00 88.19 229 HIS A C 1
ATOM 1820 O O . HIS A 1 229 ? -15.171 -1.820 -0.379 1.00 88.19 229 HIS A O 1
ATOM 1826 N N . ASP A 1 230 ? -17.195 -2.599 0.203 1.00 87.06 230 ASP A N 1
ATOM 1827 C CA . ASP A 1 230 ? -17.350 -3.532 -0.918 1.00 87.06 230 ASP A CA 1
ATOM 1828 C C . ASP A 1 230 ? -17.369 -2.821 -2.283 1.00 87.06 230 ASP A C 1
ATOM 1830 O O . ASP A 1 230 ? -17.014 -3.389 -3.315 1.00 87.06 230 ASP A O 1
ATOM 1834 N N . GLN A 1 231 ? -17.738 -1.540 -2.292 1.00 87.62 231 GLN A N 1
ATOM 1835 C CA . GLN A 1 231 ? -17.682 -0.666 -3.464 1.00 87.62 231 GLN A CA 1
ATOM 1836 C C . GLN A 1 231 ? -16.340 0.068 -3.624 1.00 87.62 231 GLN A C 1
ATOM 1838 O O . GLN A 1 231 ? -16.185 0.833 -4.577 1.00 87.62 231 GLN A O 1
ATOM 1843 N N . GLY A 1 232 ? -15.380 -0.119 -2.711 1.00 85.25 232 GLY A N 1
ATOM 1844 C CA . GLY A 1 232 ? -14.086 0.568 -2.740 1.00 85.25 232 GLY A CA 1
ATOM 1845 C C . GLY A 1 232 ? -14.184 2.080 -2.507 1.00 85.25 232 GLY A C 1
ATOM 1846 O O . GLY A 1 232 ? -13.391 2.841 -3.050 1.00 85.25 232 GLY A O 1
ATOM 1847 N N . LYS A 1 233 ? -15.163 2.542 -1.718 1.00 92.38 233 LYS A N 1
ATOM 1848 C CA . LYS A 1 233 ? -15.437 3.973 -1.475 1.00 92.38 233 LYS A CA 1
ATOM 1849 C C . LYS A 1 233 ? -14.512 4.648 -0.466 1.00 92.38 233 LYS A C 1
ATOM 1851 O O . LYS A 1 233 ? -14.668 5.840 -0.200 1.00 92.38 233 LYS A O 1
ATOM 1856 N N . LEU A 1 234 ? -13.552 3.920 0.099 1.00 95.69 234 LEU A N 1
ATOM 1857 C CA . LEU A 1 234 ? -12.615 4.475 1.071 1.00 95.69 234 LEU A CA 1
ATOM 1858 C C . LEU A 1 234 ? -11.759 5.599 0.463 1.00 95.69 234 LEU A C 1
ATOM 1860 O O . LEU A 1 234 ? -11.584 6.639 1.096 1.00 95.69 234 LEU A O 1
ATOM 1864 N N . THR A 1 235 ? -11.294 5.434 -0.778 1.00 94.94 235 THR A N 1
ATOM 1865 C CA . THR A 1 235 ? -10.513 6.456 -1.493 1.00 94.94 235 THR A CA 1
ATOM 1866 C C . T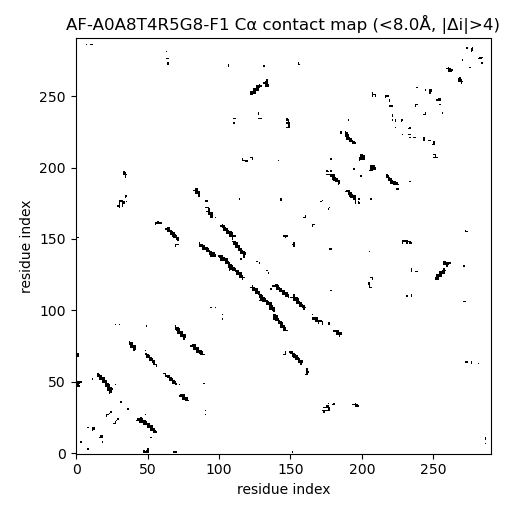HR A 1 235 ? -11.311 7.749 -1.669 1.00 94.94 235 THR A C 1
ATOM 1868 O O . THR A 1 235 ? -10.843 8.817 -1.278 1.00 94.94 235 THR A O 1
ATOM 1871 N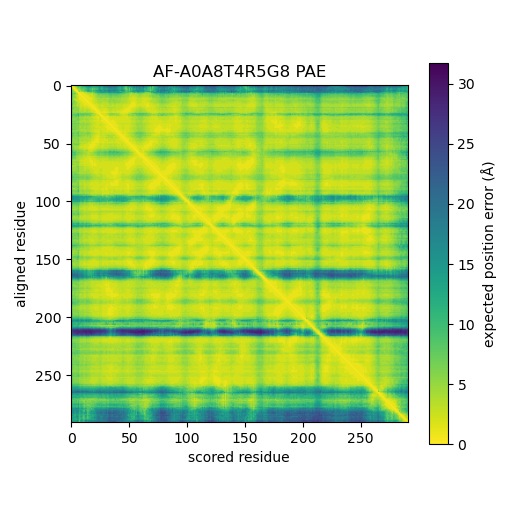 N . ASP A 1 236 ? -12.549 7.645 -2.167 1.00 93.81 236 ASP A N 1
ATOM 1872 C CA . ASP A 1 236 ? -13.464 8.776 -2.356 1.00 93.81 236 ASP A CA 1
ATOM 1873 C C . ASP A 1 236 ? -13.715 9.522 -1.036 1.00 93.81 236 ASP A C 1
ATOM 1875 O O . ASP A 1 236 ? -13.722 10.753 -1.016 1.00 93.81 236 ASP A O 1
ATOM 1879 N N . LYS A 1 237 ? -13.895 8.804 0.080 1.00 94.88 237 LYS A N 1
ATOM 1880 C CA . LYS A 1 237 ? -14.103 9.430 1.395 1.00 94.88 237 LYS A CA 1
ATOM 1881 C C . LYS A 1 237 ? -12.884 10.219 1.854 1.00 94.88 237 LYS A C 1
ATOM 1883 O O . LYS A 1 237 ? -13.026 11.373 2.244 1.00 94.88 237 LYS A O 1
ATOM 1888 N N . ILE A 1 238 ? -11.692 9.631 1.768 1.00 96.31 238 ILE A N 1
ATOM 1889 C CA . ILE A 1 238 ? -10.452 10.301 2.186 1.00 96.31 238 ILE A CA 1
ATOM 1890 C C . ILE A 1 238 ? -10.186 11.542 1.321 1.00 96.31 238 ILE A C 1
ATOM 1892 O O . ILE A 1 238 ? -9.799 12.594 1.832 1.00 96.31 238 ILE A O 1
ATOM 1896 N N . LEU A 1 239 ? -10.425 11.447 0.011 1.00 92.94 239 LEU A N 1
ATOM 1897 C CA . LEU A 1 239 ? -10.154 12.535 -0.928 1.00 92.94 239 LEU A CA 1
ATOM 1898 C C . LEU A 1 239 ? -11.175 13.676 -0.863 1.00 92.94 239 LEU A C 1
ATOM 1900 O O . LEU A 1 239 ? -10.820 14.805 -1.203 1.00 92.94 239 LEU A O 1
ATOM 1904 N N . ASN A 1 240 ? -12.409 13.434 -0.418 1.00 94.75 240 ASN A N 1
ATOM 1905 C CA . ASN A 1 240 ? -13.471 14.447 -0.446 1.00 94.75 240 ASN A CA 1
ATOM 1906 C C . ASN A 1 240 ? -13.857 15.008 0.932 1.00 94.75 240 ASN A C 1
ATOM 1908 O O . ASN A 1 240 ? -14.559 16.017 0.994 1.00 94.75 240 ASN A O 1
ATOM 1912 N N . ASP A 1 241 ? -13.386 14.415 2.030 1.00 95.94 241 ASP A N 1
ATOM 1913 C CA . ASP A 1 241 ? -13.719 14.856 3.386 1.00 95.94 241 ASP A CA 1
ATOM 1914 C C . ASP A 1 241 ? -12.583 15.680 4.022 1.00 95.94 241 ASP A C 1
ATOM 1916 O O . ASP A 1 241 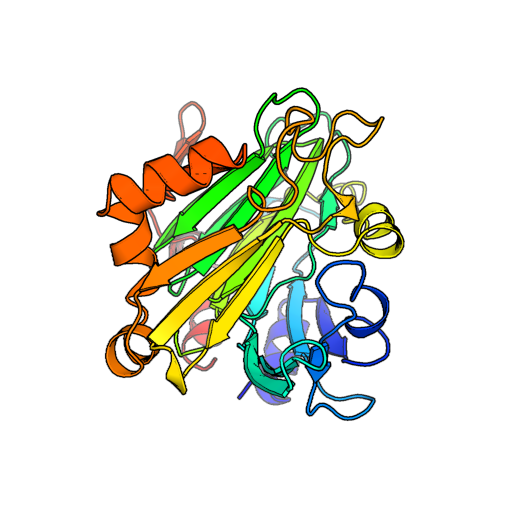? -11.514 15.172 4.367 1.00 95.94 241 ASP A O 1
ATOM 1920 N N . ASN A 1 242 ? -12.823 16.981 4.212 1.00 95.81 242 ASN A N 1
ATOM 1921 C CA . ASN A 1 242 ? -11.847 17.892 4.816 1.00 95.81 242 ASN A CA 1
ATOM 1922 C C . ASN A 1 242 ? -11.552 17.583 6.290 1.00 95.81 242 ASN A C 1
ATOM 1924 O O . ASN A 1 242 ? -10.450 17.874 6.752 1.00 95.81 242 ASN A O 1
ATOM 1928 N N . TYR A 1 243 ? -12.504 17.002 7.025 1.00 95.44 243 TYR A N 1
ATOM 1929 C CA . TYR A 1 243 ? -12.275 16.589 8.405 1.00 95.44 243 TYR A CA 1
ATOM 1930 C C . TYR A 1 243 ? -11.304 15.408 8.448 1.00 95.44 243 TYR A C 1
ATOM 1932 O O . TYR A 1 243 ? -10.325 15.455 9.189 1.00 95.44 243 TYR A O 1
ATOM 1940 N N . ILE A 1 244 ? -11.504 14.400 7.591 1.00 95.69 244 ILE A N 1
ATOM 1941 C CA . ILE A 1 244 ? -10.562 13.277 7.462 1.00 95.69 244 ILE A CA 1
ATOM 1942 C C . ILE A 1 244 ? -9.175 13.793 7.066 1.00 95.69 244 ILE A C 1
ATOM 1944 O O . ILE A 1 244 ? -8.181 13.403 7.678 1.00 95.69 244 ILE A O 1
ATOM 1948 N N . LYS A 1 245 ? -9.093 14.723 6.105 1.00 94.62 245 LYS A N 1
ATOM 1949 C CA . LYS A 1 245 ? -7.811 15.323 5.706 1.00 94.62 245 LYS A CA 1
ATOM 1950 C C . LYS A 1 245 ? -7.096 16.028 6.852 1.00 94.62 245 LYS A C 1
ATOM 1952 O O . LYS A 1 245 ? -5.892 15.844 7.017 1.00 94.62 245 LYS A O 1
ATOM 1957 N N . ALA A 1 246 ? -7.833 16.796 7.653 1.00 93.19 246 ALA A N 1
ATOM 1958 C CA . ALA A 1 246 ? -7.283 17.441 8.837 1.00 93.19 246 ALA A CA 1
ATOM 1959 C C . ALA A 1 246 ? -6.756 16.406 9.842 1.00 93.19 246 ALA A C 1
ATOM 1961 O O . ALA A 1 246 ? -5.661 16.584 10.363 1.00 93.19 246 ALA A O 1
ATOM 1962 N N . LYS A 1 247 ? -7.467 15.288 10.043 1.00 93.75 247 LYS A N 1
ATOM 1963 C CA . LYS A 1 247 ? -7.014 14.206 10.929 1.00 93.75 247 LYS A CA 1
ATOM 1964 C C . LYS A 1 247 ? -5.723 13.542 10.476 1.00 93.75 247 LYS A C 1
ATOM 1966 O O . LYS A 1 247 ? -4.864 13.317 11.315 1.00 93.75 247 LYS A O 1
ATOM 1971 N N . PHE A 1 248 ? -5.528 13.298 9.182 1.00 94.31 248 PHE A N 1
ATOM 1972 C CA . PHE A 1 248 ? -4.224 12.826 8.701 1.00 94.31 248 PHE A CA 1
ATOM 1973 C C . PHE A 1 248 ? -3.108 13.852 8.944 1.00 94.31 248 PHE A C 1
ATOM 1975 O O . PHE A 1 248 ? -2.031 13.488 9.410 1.00 94.31 248 PHE A O 1
ATOM 1982 N N . SER A 1 249 ? -3.382 15.139 8.714 1.00 91.50 249 SER A N 1
ATOM 1983 C CA . SER A 1 249 ? -2.400 16.198 8.974 1.00 91.50 249 SER A CA 1
ATOM 1984 C C . SER A 1 249 ? -2.043 16.329 10.458 1.00 91.50 249 SER A C 1
ATOM 1986 O O . SER A 1 249 ? -0.886 16.600 10.767 1.00 91.50 249 SER A O 1
ATOM 1988 N N . GLU A 1 250 ? -3.004 16.145 11.371 1.00 89.31 250 GLU A N 1
ATOM 1989 C CA . GLU A 1 250 ? -2.770 16.159 12.825 1.00 89.31 250 GLU A CA 1
ATOM 1990 C C . GLU A 1 250 ? -1.785 15.066 13.259 1.00 89.31 250 GLU A C 1
ATOM 1992 O O . GLU A 1 250 ? -1.035 15.268 14.210 1.00 89.31 250 GLU A O 1
ATOM 1997 N N . ILE A 1 251 ? -1.755 13.939 12.543 1.00 89.00 251 ILE A N 1
ATOM 1998 C CA . ILE A 1 251 ? -0.879 12.799 12.837 1.00 89.00 251 ILE A CA 1
ATOM 1999 C C . ILE A 1 251 ? 0.410 12.799 11.996 1.00 89.00 251 ILE A C 1
ATOM 2001 O O . ILE A 1 251 ? 1.054 11.762 11.853 1.00 89.00 251 ILE A O 1
ATOM 2005 N N . GLY A 1 252 ? 0.770 13.938 11.395 1.00 88.56 252 GLY A N 1
ATOM 2006 C CA . GLY A 1 252 ? 2.000 14.087 10.611 1.00 88.56 252 GLY A CA 1
ATOM 2007 C C . GLY A 1 252 ? 1.992 13.369 9.256 1.00 88.56 252 GLY A C 1
ATOM 2008 O O . GLY A 1 252 ? 3.056 13.099 8.701 1.00 88.56 252 GLY A O 1
ATOM 2009 N N . VAL A 1 253 ? 0.811 13.051 8.710 1.00 93.50 253 VAL A N 1
ATOM 2010 C CA . VAL A 1 253 ? 0.664 12.421 7.390 1.00 93.50 253 VAL A CA 1
ATOM 2011 C C . VAL A 1 253 ? 0.045 13.401 6.401 1.00 93.50 253 VAL A C 1
ATOM 2013 O O . VAL A 1 253 ? -1.086 13.863 6.554 1.00 93.50 253 VAL A O 1
ATOM 2016 N N . THR A 1 254 ? 0.767 13.676 5.320 1.00 94.44 254 THR A N 1
ATOM 2017 C CA . THR A 1 254 ? 0.269 14.499 4.218 1.00 94.44 254 THR A CA 1
ATOM 2018 C C . THR A 1 254 ? -0.478 13.632 3.212 1.00 94.44 254 THR A C 1
ATOM 2020 O O . THR A 1 254 ? 0.106 12.780 2.543 1.00 94.44 254 THR A O 1
ATOM 2023 N N . LEU A 1 255 ? -1.779 13.869 3.055 1.00 96.50 255 LEU A N 1
ATOM 2024 C CA . LEU A 1 255 ? -2.564 13.211 2.013 1.00 96.50 255 LEU A CA 1
ATOM 2025 C C . LEU A 1 255 ? -2.275 13.808 0.639 1.00 96.50 255 LEU A C 1
ATOM 2027 O O . LEU A 1 255 ? -2.277 15.029 0.458 1.00 96.50 255 LEU A O 1
ATOM 2031 N N . ARG A 1 256 ? -2.115 12.936 -0.354 1.00 95.62 256 ARG A N 1
ATOM 2032 C CA . ARG A 1 256 ? -1.977 13.314 -1.762 1.00 95.62 256 ARG A CA 1
ATOM 2033 C C . ARG A 1 256 ? -2.885 12.458 -2.625 1.00 95.62 256 ARG A C 1
ATOM 2035 O O . ARG A 1 256 ? -3.059 11.273 -2.372 1.00 95.62 256 ARG A O 1
ATOM 2042 N N . GLU A 1 257 ? -3.448 13.050 -3.666 1.00 96.12 257 GLU A N 1
ATOM 2043 C CA . GLU A 1 257 ? -4.142 12.289 -4.701 1.00 96.12 257 GLU A CA 1
ATOM 2044 C C . GLU A 1 257 ? -3.125 11.805 -5.740 1.0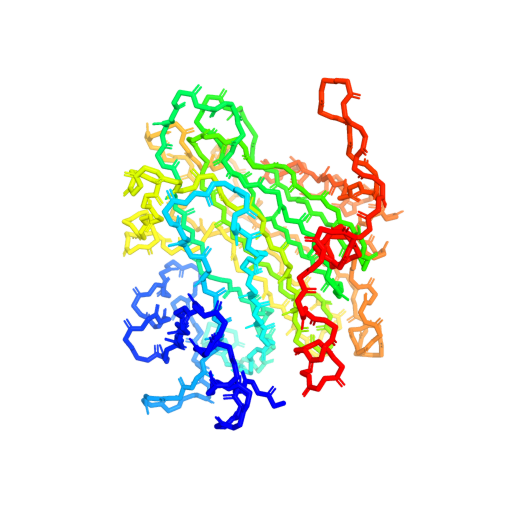0 96.12 257 GLU A C 1
ATOM 2046 O O . GLU A 1 257 ? -2.300 12.588 -6.225 1.00 96.12 257 GLU A O 1
ATOM 2051 N N . ALA A 1 258 ? -3.171 10.517 -6.080 1.00 94.94 258 ALA A N 1
ATOM 2052 C CA . ALA A 1 258 ? -2.398 9.982 -7.192 1.00 94.94 258 ALA A CA 1
ATOM 2053 C C . ALA A 1 258 ? -2.907 10.573 -8.513 1.00 94.94 258 ALA A C 1
ATOM 2055 O O . ALA A 1 258 ? -4.108 10.599 -8.788 1.00 94.94 258 ALA A O 1
ATOM 2056 N N . LYS A 1 259 ? -1.992 11.047 -9.357 1.00 93.00 259 LYS A N 1
ATOM 2057 C CA . LYS A 1 259 ? -2.363 11.791 -10.565 1.00 93.00 259 LYS A CA 1
ATOM 2058 C C . LYS A 1 259 ? -2.684 10.842 -11.712 1.00 93.00 259 LYS A C 1
ATOM 2060 O O . LYS A 1 259 ? -1.994 9.851 -11.909 1.00 93.00 259 LYS A O 1
ATOM 2065 N N . GLN A 1 260 ? -3.684 11.176 -12.522 1.00 89.12 260 GLN A N 1
ATOM 2066 C CA . GLN A 1 260 ? -3.986 10.417 -13.746 1.00 89.12 260 GLN A CA 1
ATOM 2067 C C . GLN A 1 260 ? -2.922 10.625 -14.835 1.00 89.12 260 GLN A C 1
ATOM 2069 O O . GLN A 1 260 ? -2.630 9.711 -15.606 1.00 89.12 260 GLN A O 1
ATOM 2074 N N . SER A 1 261 ? -2.313 11.813 -14.854 1.00 86.75 261 SER A N 1
ATOM 2075 C CA . SER A 1 261 ? -1.221 12.180 -15.749 1.00 86.75 261 SER A CA 1
ATOM 2076 C C . SER A 1 261 ? -0.032 12.696 -14.942 1.00 86.75 261 SER A C 1
ATOM 2078 O O . SER A 1 261 ? -0.194 13.507 -14.023 1.00 86.75 261 SER A O 1
ATOM 2080 N N . LEU A 1 262 ? 1.157 12.195 -15.268 1.00 82.38 262 LEU A N 1
ATOM 2081 C CA . LEU A 1 262 ? 2.421 12.618 -14.677 1.00 82.38 262 LEU A CA 1
ATOM 2082 C C . LEU A 1 262 ? 3.246 13.349 -15.728 1.00 82.38 262 LEU A C 1
ATOM 2084 O O . LEU A 1 262 ? 3.410 12.847 -16.834 1.00 82.38 262 LEU A O 1
ATOM 2088 N N . SER A 1 263 ? 3.805 14.499 -15.371 1.00 73.31 263 SER A N 1
ATOM 2089 C CA . SER A 1 263 ? 4.786 15.191 -16.205 1.00 73.31 263 SER A CA 1
ATOM 2090 C C . SER A 1 263 ? 6.160 15.026 -15.572 1.00 73.31 263 SER A C 1
ATOM 2092 O O . SER A 1 263 ? 6.355 15.381 -14.408 1.00 73.31 263 SER A O 1
ATOM 2094 N N . LEU A 1 264 ? 7.082 14.453 -16.336 1.00 66.44 264 LEU A N 1
ATOM 2095 C CA . LEU A 1 264 ? 8.481 14.252 -15.993 1.00 66.44 264 LEU A CA 1
ATOM 2096 C C . LEU A 1 264 ? 9.313 14.952 -17.060 1.00 66.44 264 LEU A C 1
ATOM 2098 O O . LEU A 1 264 ? 9.436 14.446 -18.173 1.00 66.44 264 LEU A O 1
ATOM 2102 N N . GLU A 1 265 ? 9.835 16.131 -16.716 1.00 69.50 265 GLU A N 1
ATOM 2103 C CA . GLU A 1 265 ? 10.528 17.013 -17.663 1.00 69.50 265 GLU A CA 1
ATOM 2104 C C . GLU A 1 265 ? 9.645 17.278 -18.902 1.00 69.50 265 GLU A C 1
ATOM 2106 O O . GLU A 1 265 ? 8.527 17.777 -18.759 1.00 69.50 265 GLU A O 1
ATOM 2111 N N . ASP A 1 266 ? 10.111 16.901 -20.094 1.00 60.19 266 ASP A N 1
ATOM 2112 C CA . ASP A 1 266 ? 9.405 17.074 -21.368 1.00 60.19 266 ASP A CA 1
ATOM 2113 C C . ASP A 1 266 ? 8.462 15.903 -21.717 1.00 60.19 266 ASP A C 1
ATOM 2115 O O . ASP A 1 266 ? 7.820 15.902 -22.771 1.00 60.19 266 ASP A O 1
ATOM 2119 N N . ILE A 1 267 ? 8.363 14.884 -20.856 1.00 60.06 267 ILE A N 1
ATOM 2120 C CA . ILE A 1 267 ? 7.552 13.686 -21.095 1.00 60.06 267 ILE A CA 1
ATOM 2121 C C . ILE A 1 267 ? 6.297 13.738 -20.228 1.00 60.06 267 ILE A C 1
ATOM 2123 O O . ILE A 1 267 ? 6.357 13.776 -19.000 1.00 60.06 267 ILE A O 1
ATOM 2127 N N . THR A 1 268 ? 5.133 13.681 -20.873 1.00 76.38 268 THR A N 1
ATOM 2128 C CA . THR A 1 268 ? 3.857 13.465 -20.184 1.00 76.38 268 THR A CA 1
ATOM 2129 C C . THR A 1 268 ? 3.453 11.999 -20.300 1.00 76.38 268 THR A C 1
ATOM 2131 O O . THR A 1 268 ? 3.350 11.458 -21.396 1.00 76.38 268 THR A O 1
ATOM 2134 N N . ILE A 1 269 ? 3.232 11.361 -19.154 1.00 77.19 269 ILE A N 1
ATOM 2135 C CA . ILE A 1 269 ? 2.726 9.997 -19.010 1.00 77.19 269 ILE A CA 1
ATOM 2136 C C . ILE A 1 269 ? 1.253 10.099 -18.611 1.00 77.19 269 ILE A C 1
ATOM 2138 O O . ILE A 1 269 ? 0.895 10.063 -17.432 1.00 77.19 269 ILE A O 1
ATOM 2142 N N . ASP A 1 270 ? 0.395 10.268 -19.609 1.00 81.81 270 ASP A N 1
ATOM 2143 C CA . ASP A 1 270 ? -1.066 10.213 -19.488 1.00 81.81 270 ASP A CA 1
ATOM 2144 C C . ASP A 1 270 ? -1.628 8.841 -19.892 1.00 81.81 270 ASP A C 1
ATOM 2146 O O . ASP A 1 270 ? -2.664 8.397 -19.397 1.00 81.81 270 ASP A O 1
ATOM 2150 N N . THR A 1 271 ? -0.898 8.145 -20.757 1.00 82.56 271 THR A N 1
ATOM 2151 C CA . THR A 1 271 ? -1.251 6.842 -21.297 1.00 82.56 271 THR A CA 1
ATOM 2152 C C . THR A 1 271 ? -1.048 5.761 -20.229 1.00 82.56 271 THR A C 1
ATOM 2154 O O . THR A 1 271 ? -0.023 5.772 -19.537 1.00 82.56 271 THR A O 1
ATOM 2157 N N . PRO A 1 272 ? -1.990 4.811 -20.071 1.00 83.44 272 PRO A N 1
ATOM 2158 C CA . PRO A 1 272 ? -1.807 3.668 -19.184 1.00 83.44 272 PRO A CA 1
ATOM 2159 C C . PRO A 1 272 ? -0.503 2.915 -19.478 1.00 83.44 272 PRO A C 1
ATOM 2161 O O . PRO A 1 272 ? -0.186 2.642 -20.638 1.00 83.44 272 PRO A O 1
ATOM 2164 N N . LEU A 1 273 ? 0.232 2.517 -18.439 1.00 81.25 273 LEU A N 1
ATOM 2165 C CA . LEU A 1 273 ? 1.526 1.830 -18.553 1.00 81.25 273 LEU A CA 1
ATOM 2166 C C . LEU A 1 273 ? 1.445 0.546 -19.397 1.00 81.25 273 LEU A C 1
ATOM 2168 O O . LEU A 1 273 ? 2.388 0.198 -20.105 1.00 81.25 273 LEU A O 1
ATOM 2172 N N . GLU A 1 274 ? 0.300 -0.138 -19.372 1.00 79.69 274 GLU A N 1
ATOM 2173 C CA . GLU A 1 274 ? 0.036 -1.314 -20.213 1.00 79.69 274 GLU A CA 1
ATOM 2174 C C . GLU A 1 274 ? -0.011 -0.960 -21.707 1.00 79.69 274 GLU A C 1
ATOM 2176 O O . GLU A 1 274 ? 0.547 -1.678 -22.535 1.00 79.69 274 GLU A O 1
ATOM 2181 N N . GLN A 1 275 ? -0.627 0.173 -22.055 1.00 78.31 275 GLN A N 1
ATOM 2182 C CA . GLN A 1 275 ? -0.743 0.638 -23.433 1.00 78.31 275 GLN A CA 1
ATOM 2183 C C . GLN A 1 275 ? 0.600 1.152 -23.939 1.00 78.31 275 GLN A C 1
ATOM 2185 O O . GLN A 1 275 ? 0.940 0.908 -25.093 1.00 78.31 275 GLN A O 1
ATOM 2190 N N . LEU A 1 276 ? 1.398 1.784 -23.071 1.00 71.62 276 LEU A N 1
ATOM 2191 C CA . LEU A 1 276 ? 2.780 2.141 -23.390 1.00 71.62 276 LEU A CA 1
ATOM 2192 C C . LEU A 1 276 ? 3.604 0.897 -23.733 1.00 71.62 276 LEU A C 1
ATOM 2194 O O . LEU A 1 276 ? 4.273 0.870 -24.763 1.00 71.62 276 LEU A O 1
ATOM 2198 N N . ALA A 1 277 ? 3.495 -0.168 -22.939 1.00 69.62 277 ALA A N 1
ATOM 2199 C CA . ALA A 1 277 ? 4.179 -1.418 -23.243 1.00 69.62 277 ALA A CA 1
ATOM 2200 C C . ALA A 1 277 ? 3.698 -2.047 -24.568 1.00 69.62 277 ALA A C 1
ATOM 2202 O O . ALA A 1 277 ? 4.519 -2.494 -25.369 1.00 69.62 277 ALA A O 1
ATOM 2203 N N . VAL A 1 278 ? 2.390 -2.034 -24.851 1.00 71.88 278 VAL A N 1
ATOM 2204 C CA . VAL A 1 278 ? 1.846 -2.521 -26.133 1.00 71.88 278 VAL A CA 1
ATOM 2205 C C . VAL A 1 278 ? 2.338 -1.678 -27.313 1.00 71.88 278 VAL A C 1
ATOM 2207 O O . VAL A 1 278 ? 2.762 -2.239 -28.322 1.00 71.88 278 VAL A O 1
ATOM 2210 N N . ALA A 1 279 ? 2.356 -0.349 -27.188 1.00 63.66 279 ALA A N 1
ATOM 2211 C CA . ALA A 1 279 ? 2.880 0.557 -28.213 1.00 63.66 279 ALA A CA 1
ATOM 2212 C C . ALA A 1 279 ? 4.375 0.321 -28.491 1.00 63.66 279 ALA A C 1
ATOM 2214 O O . ALA A 1 279 ? 4.836 0.489 -29.618 1.00 63.66 279 ALA A O 1
ATOM 2215 N N . MET A 1 280 ? 5.121 -0.153 -27.490 1.00 64.69 280 MET A N 1
ATOM 2216 C CA . MET A 1 280 ? 6.512 -0.603 -27.619 1.00 64.69 280 MET A CA 1
ATOM 2217 C C . MET A 1 280 ? 6.648 -2.026 -28.201 1.00 64.69 280 MET A C 1
ATOM 2219 O O . MET A 1 280 ? 7.737 -2.605 -28.176 1.00 64.69 280 MET A O 1
ATOM 2223 N N . GLY A 1 281 ? 5.557 -2.610 -28.709 1.00 61.16 281 GLY A N 1
ATOM 2224 C CA . GLY A 1 281 ? 5.524 -3.939 -29.319 1.00 61.16 281 GLY A CA 1
ATOM 2225 C C . GLY A 1 281 ? 5.625 -5.089 -28.316 1.00 61.16 281 GLY A C 1
ATOM 2226 O O . GLY A 1 281 ? 6.124 -6.158 -28.671 1.00 61.16 281 GLY A O 1
ATOM 2227 N N . LYS A 1 282 ? 5.218 -4.886 -27.055 1.00 67.00 282 LYS A N 1
ATOM 2228 C CA . LYS A 1 282 ? 5.343 -5.896 -25.991 1.00 67.00 282 LYS A CA 1
ATOM 2229 C C . LYS A 1 282 ? 4.024 -6.661 -25.748 1.00 67.00 282 LYS A C 1
ATOM 2231 O O . LYS A 1 282 ? 2.956 -6.052 -25.770 1.00 67.00 282 LYS A O 1
ATOM 2236 N N . PRO A 1 283 ? 4.063 -7.978 -25.456 1.00 57.31 283 PRO A N 1
ATOM 2237 C CA . PRO A 1 283 ? 2.889 -8.871 -25.468 1.00 57.31 283 PRO A CA 1
ATOM 2238 C C . PRO A 1 283 ? 2.032 -8.864 -24.182 1.00 57.31 283 PRO A C 1
ATOM 2240 O O . PRO A 1 283 ? 1.409 -9.866 -23.839 1.00 57.31 283 PRO A O 1
ATOM 2243 N N . LEU A 1 284 ? 1.978 -7.756 -23.440 1.00 60.28 284 LEU A N 1
ATOM 2244 C CA . LEU A 1 284 ? 1.384 -7.737 -22.094 1.00 60.28 284 LEU A CA 1
ATOM 2245 C C . LEU A 1 284 ? -0.145 -7.850 -22.038 1.00 60.28 284 LEU A C 1
ATOM 2247 O O . LEU A 1 284 ? -0.678 -8.218 -20.995 1.00 60.28 284 LEU A O 1
ATOM 2251 N N . HIS A 1 285 ? -0.846 -7.571 -23.138 1.00 57.22 285 HIS A N 1
ATOM 2252 C CA . HIS A 1 285 ? -2.312 -7.596 -23.214 1.00 57.22 285 HIS A CA 1
ATOM 2253 C C . HIS A 1 285 ? -2.921 -8.886 -22.630 1.00 57.22 285 HIS A C 1
ATOM 2255 O O . HIS A 1 285 ? -3.847 -8.831 -21.828 1.00 57.22 285 HIS A O 1
ATOM 2261 N N . HIS A 1 286 ? -2.356 -10.051 -22.962 1.00 50.50 286 HIS A N 1
ATOM 2262 C CA . HIS A 1 286 ? -2.892 -11.347 -22.528 1.00 50.50 286 HIS A CA 1
ATOM 2263 C C . HIS A 1 286 ? -2.612 -11.689 -21.060 1.00 50.50 286 HIS A C 1
ATOM 2265 O O . HIS A 1 286 ? -3.268 -12.565 -20.506 1.00 50.50 286 HIS A O 1
ATOM 2271 N N . CYS A 1 287 ? -1.657 -11.010 -20.420 1.00 48.66 287 CYS A N 1
ATOM 2272 C CA . CYS A 1 287 ? -1.338 -11.254 -19.015 1.00 48.66 287 CYS A CA 1
ATOM 2273 C C . CYS A 1 287 ? -2.386 -10.645 -18.076 1.00 48.66 287 CYS A C 1
ATOM 2275 O O . CYS A 1 287 ? -2.565 -11.145 -16.973 1.00 48.66 287 CYS A O 1
ATOM 2277 N N . PHE A 1 288 ? -3.078 -9.584 -18.505 1.00 53.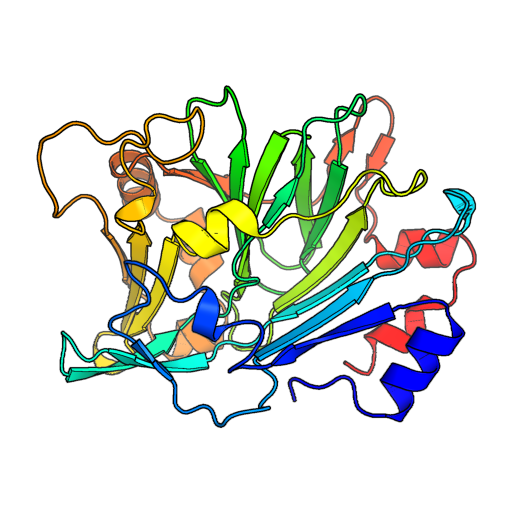81 288 PHE A N 1
ATOM 2278 C CA . PHE A 1 288 ? -3.929 -8.770 -17.633 1.00 53.81 288 PHE A CA 1
ATOM 2279 C C . PHE A 1 288 ? -5.429 -9.041 -17.754 1.00 53.81 288 PHE A C 1
ATOM 2281 O O . PHE A 1 288 ? -6.162 -8.723 -16.828 1.00 53.81 288 PHE A O 1
ATOM 2288 N N . GLU A 1 289 ? -5.897 -9.650 -18.845 1.00 51.66 289 GLU A N 1
ATOM 2289 C CA . GLU A 1 289 ? -7.316 -10.019 -19.000 1.00 51.66 289 GLU A CA 1
ATOM 2290 C C . GLU A 1 289 ? -7.725 -11.250 -18.166 1.00 51.66 289 GLU A C 1
ATOM 2292 O O . GLU A 1 289 ? -8.905 -11.590 -18.107 1.00 51.66 289 GLU A O 1
ATOM 2297 N N . LEU A 1 290 ? -6.758 -11.932 -17.541 1.00 37.66 290 LEU A N 1
ATOM 2298 C CA . LEU A 1 290 ? -6.932 -13.241 -16.902 1.00 37.66 290 LEU A CA 1
ATOM 2299 C C . LEU A 1 290 ? -6.579 -13.273 -15.399 1.00 37.66 290 LEU A C 1
ATOM 2301 O O . LEU A 1 290 ? -6.676 -14.339 -14.786 1.00 37.66 290 LEU A O 1
ATOM 2305 N N . MET A 1 291 ? -6.159 -12.141 -14.816 1.00 45.50 291 MET A N 1
ATOM 2306 C CA . MET A 1 291 ? -5.873 -11.971 -13.378 1.00 45.50 291 MET A CA 1
ATOM 2307 C C . MET A 1 291 ? -6.964 -11.137 -12.710 1.00 45.50 291 MET A C 1
ATOM 2309 O O . MET A 1 291 ? -7.317 -11.470 -11.556 1.00 45.50 291 MET A O 1
#

pLDDT: mean 86.31, std 12.7, range [37.66, 98.25]

Mean predicted aligned error: 5.99 Å

Foldseek 3Di:
DQDCPDVLVVVLVVLQKDKDFAWCPPHNVLLQDFVSPQKAFPHDGRDTQWMKIARADLDPLSDAWIKIWGAWTWIARNVVRATWIWFTKPQKWAWAADPDQWFKKKFKQAWWWKWKWAQPDLFTEIATEHHLFMDTHGHRIIMMITHQENGIIMMTMDGPCNPVRGDTHCVCSSVQTHQWIWIAHAVQQKIKIFGRPSQEPDPGSTGADADPPDPPLRIQIFRHHPVCSNVSVPSVRCVPDVVSQVSCVSRRYHYDYGDSWDDDPPDIDNDPSQVVCVVSVHPCPVSPVPD

Solvent-accessible surface area (backbone atoms only — not comparable to full-atom values): 15384 Å² total; per-residue (Å²): 131,79,68,73,50,73,71,52,42,53,51,41,44,74,72,55,31,48,77,45,76,31,26,31,57,85,58,44,55,67,30,46,31,60,64,44,58,48,52,44,62,86,70,53,80,75,36,76,56,33,33,32,32,44,39,76,43,86,43,77,92,68,52,52,64,23,41,39,40,27,37,65,40,63,30,32,34,66,85,76,74,42,70,32,36,34,44,12,57,69,52,34,38,35,35,64,76,53,97,48,75,59,36,34,40,38,34,27,69,30,29,24,34,34,42,39,33,32,63,82,47,96,51,31,33,39,32,39,20,49,59,57,12,30,50,79,38,49,40,30,24,36,38,31,45,36,20,44,31,63,57,58,19,35,37,37,28,49,68,69,41,58,83,71,75,64,56,78,37,47,64,68,20,60,76,29,15,36,64,57,44,43,36,33,33,70,92,77,25,26,35,39,38,34,53,13,65,62,29,49,63,42,93,60,65,47,62,33,69,68,74,95,77,58,91,74,54,42,60,38,80,43,86,35,46,62,71,38,41,64,68,26,40,55,48,61,48,54,75,71,32,66,67,53,46,49,45,38,49,74,49,36,28,44,78,40,77,33,37,58,56,47,75,57,90,95,47,73,49,60,68,56,71,68,56,53,40,42,76,71,74,40,84,60,72,74,67,63,83,76,110

Secondary structure (DSSP, 8-state):
--S--HHHHHHHHHTT-EEEEEEIIIIIGGG--GGGTTEEES--TT-EEEEEEE---SSGGGPPPEEEEE--EEEEETTTTEEEEEPPB---EEE---SSS--EEEEESSSEEEEEEETT-SSEEEEEE-TT-EEEE-SSEEEEEEE-SSSPEEEEEEE--TTS--PEE-HHHHHH--SEEEEEETTTTEEEEEE-GGGBS-SSS-SB---SS-TTTTEEEEE--HHHHHTTTHHHHHHH-HHHHHHHHHTTEEEEEPBSSEEETTEEE-S-HHHHHHHTT--THHHHTT-

Sequence (291 aa):
MIKMEGMHQLMLESLGYKVHDRLFDCSFRKLCKGAYEKLRFDLQEGELVYTGAAHNPKSREAKLPNITIIPNLPAHDSEKDEDVIVFGSSMGHYQQNHESPIMEIYEFKSAGAMVVDCEGDDNVNLFVANKGGKVIIPSGCNMTLYNFGAFPLQTLDFSNNYDGNNESHKHLQEESGPIMLVTYLPFKGAAIFEINPLWINREDSLGIKLWDVYNEQRFVVVPLTMTEHDQGKLTDKILNDNYIKAKFSEIGVTLREAKQSLSLEDITIDTPLEQLAVAMGKPLHHCFELM

Nearest PDB structures (foldseek):
  4luk-assembly1_A-2  TM=6.959E-01  e=5.447E-08  Pyrococcus furiosus DSM 3638
  1x82-assembly1_A  TM=7.000E-01  e=9.756E-08  Pyrococcus furiosus
  3sxw-assembly1_A-2  TM=6.800E-01  e=1.747E-07  Pyrococcus furiosus DSM 3638
  6o2k-assembly1_A  TM=6.466E-01  e=1.344E-04  Drosophila melanogaster
  6xwv-assembly1_C  TM=6.174E-01  e=4.844E-04  Drosophila melanogaster

Radius of gyration: 18.41 Å; Cα contacts (8 Å, |Δi|>4): 672; chains: 1; bounding box: 44×40×53 Å